Protein AF-A0A8S3JBK5-F1 (afdb_monomer_lite)

Radius of gyration: 20.29 Å; chains: 1; bounding box: 44×77×45 Å

pLDDT: mean 79.28, std 16.09, range [34.5, 95.94]

Sequence (223 aa):
MLANQLEMNTNSDAPSLLIAAHCLTIRRKTERIGIQELSSMLDDLFRELYFKPSNSTAYLNSLNQIVHAFNSNSIPTLVSLPSHYFFLLVRNAVQSLLQKSCSASQLNSEETSVLRNCIILLENLVKNTNDLSVILPWITDETFVKIIAQSLYHINKIPAVNNNKRLIKPITRLLNMFTGIQERLPWNSHRDLFVPLLQPIINCLTSSTYVQLFQDLKPNSTS

Secondary structure (DSSP, 8-state):
---------S-TTSPPHHHHHHHHHHHHHTTT--HHHHHHHHHHHHHHHHTS-TTSHHHHHHHHHHHHHHHHS--GGGGG-TT-HHHHHHHHHHHHHHHHHHTTPPP-HHHHHHHHHHHHHHHHHHHH-S-GGGTHHHH--HHHHHHHHHHHHHHHHS-SSSSSHHHHHHHHHHHHHHHHHHHHS-GGGTHHHHHHHHHHHHHHHTSHHHHHHHHHTS-----

Structure (mmCIF, N/CA/C/O backbone):
data_AF-A0A8S3JBK5-F1
#
_entry.id   AF-A0A8S3JBK5-F1
#
loop_
_atom_site.group_PDB
_atom_site.id
_atom_site.type_symbol
_atom_site.label_atom_id
_atom_site.label_alt_id
_atom_site.label_comp_id
_atom_site.label_asym_id
_atom_site.label_entity_id
_atom_site.label_seq_id
_atom_site.pdbx_PDB_ins_code
_atom_site.Cartn_x
_atom_site.Cartn_y
_atom_site.Cartn_z
_atom_site.occupancy
_atom_site.B_iso_or_equiv
_atom_site.auth_seq_id
_atom_site.auth_comp_id
_atom_site.auth_asym_id
_atom_site.auth_atom_id
_atom_site.pdbx_PDB_model_num
ATOM 1 N N . MET A 1 1 ? 15.182 -39.402 28.168 1.00 36.84 1 MET A N 1
ATOM 2 C CA . MET A 1 1 ? 16.397 -38.626 28.478 1.00 36.84 1 MET A CA 1
ATOM 3 C C . MET A 1 1 ? 17.073 -38.278 27.167 1.00 36.84 1 MET A C 1
ATOM 5 O O . MET A 1 1 ? 17.336 -39.190 26.403 1.00 36.84 1 MET A O 1
ATOM 9 N N . LEU A 1 2 ? 17.248 -36.972 26.941 1.00 38.97 2 LEU A N 1
ATOM 10 C CA . LEU A 1 2 ? 18.307 -36.320 26.159 1.00 38.97 2 LEU A CA 1
ATOM 11 C C . LEU A 1 2 ? 18.694 -36.914 24.797 1.00 38.97 2 LEU A C 1
ATOM 13 O O . LEU A 1 2 ? 19.413 -37.900 24.732 1.00 38.97 2 LEU A O 1
ATOM 17 N N . ALA A 1 3 ? 18.304 -36.197 23.741 1.00 34.78 3 ALA A N 1
ATOM 18 C CA . ALA A 1 3 ? 19.188 -35.665 22.694 1.00 34.78 3 ALA A CA 1
ATOM 19 C C . ALA A 1 3 ? 18.409 -35.580 21.379 1.00 34.78 3 ALA A C 1
ATOM 21 O O . ALA A 1 3 ? 18.292 -36.555 20.649 1.00 34.78 3 ALA A O 1
ATOM 22 N N . ASN A 1 4 ? 17.796 -34.422 21.147 1.00 35.75 4 ASN A N 1
ATOM 23 C CA . ASN A 1 4 ? 17.707 -33.747 19.847 1.00 35.75 4 ASN A CA 1
ATOM 24 C C . ASN A 1 4 ? 17.005 -32.402 20.076 1.00 35.75 4 ASN A C 1
ATOM 26 O O . ASN A 1 4 ? 16.019 -32.048 19.436 1.00 35.75 4 ASN A O 1
ATOM 30 N N . GLN A 1 5 ? 17.535 -31.645 21.042 1.00 35.78 5 GLN A N 1
ATOM 31 C CA . GLN A 1 5 ? 17.527 -30.195 20.934 1.00 35.78 5 GLN A CA 1
ATOM 32 C C . GLN A 1 5 ? 18.524 -29.878 19.822 1.00 35.78 5 GLN A C 1
ATOM 34 O O . GLN A 1 5 ? 19.720 -29.748 20.057 1.00 35.78 5 GLN A O 1
ATOM 39 N N . LEU A 1 6 ? 18.027 -29.858 18.586 1.00 38.03 6 LEU A N 1
ATOM 40 C CA . LEU A 1 6 ? 18.692 -29.135 17.517 1.00 38.03 6 LEU A CA 1
ATOM 41 C C . LEU A 1 6 ? 18.598 -27.663 17.903 1.00 38.03 6 LEU A C 1
ATOM 43 O O . LEU A 1 6 ? 17.577 -27.004 17.710 1.00 38.03 6 LEU A O 1
ATOM 47 N N . GLU A 1 7 ? 19.667 -27.197 18.534 1.00 36.50 7 GLU A N 1
ATOM 48 C CA . GLU A 1 7 ? 20.013 -25.796 18.669 1.00 36.50 7 GLU A CA 1
ATOM 49 C C . GLU A 1 7 ? 20.014 -25.152 17.272 1.00 36.50 7 GLU A C 1
ATOM 51 O O . GLU A 1 7 ? 21.030 -25.100 16.585 1.00 36.50 7 GLU A O 1
ATOM 56 N N . MET A 1 8 ? 18.869 -24.625 16.836 1.00 36.44 8 MET A N 1
ATOM 57 C CA . MET A 1 8 ? 18.849 -23.517 15.882 1.00 36.44 8 MET A CA 1
ATOM 58 C C . MET A 1 8 ? 19.101 -22.234 16.670 1.00 36.44 8 MET A C 1
ATOM 60 O O . MET A 1 8 ? 18.205 -21.430 16.918 1.00 36.44 8 MET A O 1
ATOM 64 N N . ASN A 1 9 ? 20.341 -22.090 17.133 1.00 34.50 9 ASN A N 1
ATOM 65 C CA . ASN A 1 9 ? 20.799 -20.901 17.826 1.00 34.50 9 ASN A CA 1
ATOM 66 C C . ASN A 1 9 ? 21.020 -19.764 16.809 1.00 34.50 9 ASN A C 1
ATOM 68 O O . ASN A 1 9 ? 21.864 -19.840 15.918 1.00 34.50 9 ASN A O 1
ATOM 72 N N . THR A 1 10 ? 20.238 -18.698 16.998 1.00 37.66 10 THR A N 1
ATOM 73 C CA . THR A 1 10 ? 20.703 -17.298 17.027 1.00 37.66 10 THR A CA 1
ATOM 74 C C . THR A 1 10 ? 21.269 -16.685 15.746 1.00 37.66 10 THR A C 1
ATOM 76 O O . THR A 1 10 ? 22.404 -16.223 15.727 1.00 37.66 10 THR A O 1
ATOM 79 N N . ASN A 1 11 ? 20.441 -16.586 14.703 1.00 45.88 11 ASN A N 1
ATOM 80 C CA . ASN A 1 11 ? 20.552 -15.508 13.703 1.00 45.88 11 ASN A CA 1
ATOM 81 C C . ASN A 1 11 ? 19.222 -15.194 12.983 1.00 45.88 11 ASN A C 1
ATOM 83 O O . ASN A 1 11 ? 19.222 -14.536 11.945 1.00 45.88 11 ASN A O 1
ATOM 87 N N . SER A 1 12 ? 18.077 -15.650 13.512 1.00 54.44 12 SER A N 1
ATOM 88 C CA . SER A 1 12 ? 16.784 -15.584 12.808 1.00 54.44 12 SER A CA 1
ATOM 89 C C . SER A 1 12 ? 16.284 -14.169 12.531 1.00 54.44 12 SER A C 1
ATOM 91 O O . SER A 1 12 ? 15.431 -14.005 11.668 1.00 54.44 12 SER A O 1
ATOM 93 N N . ASP A 1 13 ? 16.805 -13.166 13.238 1.00 56.66 13 ASP A N 1
ATOM 94 C CA . ASP A 1 13 ? 16.340 -11.779 13.142 1.00 56.66 13 ASP A CA 1
ATOM 95 C C . ASP A 1 13 ? 17.143 -10.937 12.138 1.00 56.66 13 ASP A C 1
ATOM 97 O O . ASP A 1 13 ? 16.738 -9.820 11.806 1.00 56.66 13 ASP A O 1
ATOM 101 N N . ALA A 1 14 ? 18.270 -11.456 11.634 1.00 61.03 14 ALA A N 1
ATOM 102 C CA . ALA A 1 14 ? 19.097 -10.755 10.661 1.00 61.03 14 ALA A CA 1
ATOM 103 C C . ALA A 1 14 ? 18.462 -10.806 9.255 1.00 61.03 14 ALA A C 1
ATOM 105 O O . ALA A 1 14 ? 18.001 -11.867 8.820 1.00 61.03 14 ALA A O 1
ATOM 106 N N . PRO A 1 15 ? 18.455 -9.689 8.499 1.00 64.44 15 PRO A N 1
ATOM 107 C CA . PRO A 1 15 ? 18.040 -9.707 7.103 1.00 64.44 15 PRO A CA 1
ATOM 108 C C . PRO A 1 15 ? 18.898 -10.675 6.285 1.00 64.44 15 PRO A C 1
ATOM 110 O O . PRO A 1 15 ? 20.106 -10.787 6.496 1.00 64.44 15 PRO A O 1
ATOM 113 N N . SER A 1 16 ? 18.278 -11.345 5.312 1.00 82.12 16 SER A N 1
ATOM 114 C CA . SER A 1 16 ? 18.986 -12.255 4.406 1.00 82.12 16 SER A CA 1
ATOM 115 C C . SER A 1 16 ? 20.140 -11.544 3.695 1.00 82.12 16 SER A C 1
ATOM 117 O O . SER A 1 16 ? 20.000 -10.395 3.265 1.00 82.12 16 SER A O 1
ATOM 119 N N . LEU A 1 17 ? 21.267 -12.239 3.514 1.00 86.44 17 LEU A N 1
ATOM 120 C CA . LEU A 1 17 ? 22.416 -11.728 2.756 1.00 86.44 17 LEU A CA 1
ATOM 121 C C . LEU A 1 17 ? 22.011 -11.291 1.341 1.00 86.44 17 LEU A C 1
ATOM 123 O O . LEU A 1 17 ? 22.519 -10.290 0.839 1.00 86.44 17 LEU A O 1
ATOM 127 N N . LEU A 1 18 ? 21.048 -11.993 0.735 1.00 90.94 18 LEU A N 1
ATOM 128 C CA . LEU A 1 18 ? 20.482 -11.644 -0.565 1.00 90.94 18 LEU A CA 1
ATOM 129 C C . LEU A 1 18 ? 19.741 -10.299 -0.520 1.00 90.94 18 LEU A C 1
ATOM 131 O O . LEU A 1 18 ? 19.965 -9.442 -1.374 1.00 90.94 18 LEU A O 1
ATOM 135 N N . ILE A 1 19 ? 18.928 -10.064 0.515 1.00 92.88 19 ILE A N 1
ATOM 136 C CA . ILE A 1 19 ? 18.242 -8.778 0.717 1.00 92.88 19 ILE A CA 1
ATOM 137 C C . ILE A 1 19 ? 19.261 -7.655 0.895 1.00 92.88 19 ILE A C 1
ATOM 139 O O . ILE A 1 19 ? 19.140 -6.607 0.259 1.00 92.88 19 ILE A O 1
ATOM 143 N N . ALA A 1 20 ? 20.277 -7.871 1.731 1.00 92.25 20 ALA A N 1
ATOM 144 C CA . ALA A 1 20 ? 21.316 -6.880 1.975 1.00 92.25 20 ALA A CA 1
ATOM 145 C C . ALA A 1 20 ? 22.082 -6.529 0.688 1.00 92.25 20 ALA A C 1
ATOM 147 O O . ALA A 1 20 ? 22.296 -5.346 0.410 1.00 92.25 20 ALA A O 1
ATOM 148 N N . ALA A 1 21 ? 22.438 -7.534 -0.120 1.00 94.06 21 ALA A N 1
ATOM 149 C CA . ALA A 1 21 ? 23.112 -7.351 -1.402 1.00 94.06 21 ALA A CA 1
ATOM 150 C C . ALA A 1 21 ? 22.248 -6.561 -2.396 1.00 94.06 21 ALA A C 1
ATOM 152 O O . ALA A 1 21 ? 22.711 -5.563 -2.951 1.00 94.06 21 ALA A O 1
ATOM 153 N N . HIS A 1 22 ? 20.977 -6.935 -2.565 1.00 95.25 22 HIS A N 1
ATOM 154 C CA . HIS A 1 22 ? 20.055 -6.229 -3.458 1.00 95.25 22 HIS A CA 1
ATOM 155 C C . HIS A 1 22 ? 19.800 -4.789 -3.003 1.00 95.25 22 HIS A C 1
ATOM 157 O O . HIS A 1 22 ? 19.873 -3.865 -3.812 1.00 95.25 22 HIS A O 1
ATOM 163 N N . CYS A 1 23 ? 19.604 -4.557 -1.703 1.00 93.88 23 CYS A N 1
ATOM 164 C CA . CYS A 1 23 ? 19.464 -3.207 -1.149 1.00 93.88 23 CYS A CA 1
ATOM 165 C C . CYS A 1 23 ? 20.719 -2.350 -1.374 1.00 93.88 23 CYS A C 1
ATOM 167 O O . CYS A 1 23 ? 20.614 -1.149 -1.630 1.00 93.88 23 CYS A O 1
ATOM 169 N N . LEU A 1 24 ? 21.911 -2.944 -1.274 1.00 93.69 24 LEU A N 1
ATOM 170 C CA . LEU A 1 24 ? 23.171 -2.256 -1.550 1.00 93.69 24 LEU A CA 1
ATOM 171 C C . LEU A 1 24 ? 23.298 -1.898 -3.035 1.00 93.69 24 LEU A C 1
ATOM 173 O O . LEU A 1 24 ? 23.700 -0.780 -3.357 1.00 93.69 24 LEU A O 1
ATOM 177 N N . THR A 1 25 ? 22.929 -2.816 -3.928 1.00 92.88 25 THR A N 1
ATOM 178 C CA . THR A 1 25 ? 22.905 -2.573 -5.376 1.00 92.88 25 THR A CA 1
ATOM 179 C C . THR A 1 25 ? 21.931 -1.456 -5.729 1.00 92.88 25 THR A C 1
ATOM 181 O O . THR A 1 25 ? 22.334 -0.523 -6.421 1.00 92.88 25 THR A O 1
ATOM 184 N N . ILE A 1 26 ? 20.710 -1.488 -5.175 1.00 92.25 26 ILE A N 1
ATOM 185 C CA . ILE A 1 26 ? 19.714 -0.415 -5.308 1.00 92.25 26 ILE A CA 1
ATOM 186 C C . ILE A 1 26 ? 20.337 0.936 -4.957 1.00 92.25 26 ILE A C 1
ATOM 188 O O . ILE A 1 26 ? 20.313 1.844 -5.776 1.00 92.25 26 ILE A O 1
ATOM 192 N N . ARG A 1 27 ? 20.975 1.043 -3.785 1.00 90.88 27 ARG A N 1
ATOM 193 C CA . ARG A 1 27 ? 21.602 2.291 -3.316 1.00 90.88 27 ARG A CA 1
ATOM 194 C C . ARG A 1 27 ? 22.748 2.774 -4.204 1.00 90.88 27 ARG A C 1
ATOM 196 O O . ARG A 1 27 ? 22.948 3.973 -4.348 1.00 90.88 27 ARG A O 1
ATOM 203 N N . ARG A 1 28 ? 23.549 1.856 -4.751 1.00 89.94 28 ARG A N 1
ATOM 204 C CA . ARG A 1 28 ? 24.747 2.198 -5.538 1.00 89.94 28 ARG A CA 1
ATOM 205 C C . ARG A 1 28 ? 24.437 2.534 -6.989 1.00 89.94 28 ARG A C 1
ATOM 207 O O . ARG A 1 28 ? 25.184 3.292 -7.602 1.00 89.94 28 ARG A O 1
ATOM 214 N N . LYS A 1 29 ? 23.394 1.927 -7.552 1.00 88.94 29 LYS A N 1
ATOM 215 C CA . LYS A 1 29 ? 23.098 2.002 -8.983 1.00 88.94 29 LYS A CA 1
ATOM 216 C C . LYS A 1 29 ? 21.812 2.752 -9.317 1.00 88.94 29 LYS A C 1
ATOM 218 O O . LYS A 1 29 ? 21.503 2.800 -10.493 1.00 88.94 29 LYS A O 1
ATOM 223 N N . THR A 1 30 ? 21.102 3.341 -8.356 1.00 82.62 30 THR A N 1
ATOM 224 C CA . THR A 1 30 ? 19.814 4.062 -8.472 1.00 82.62 30 THR A CA 1
ATOM 225 C C . THR A 1 30 ? 19.409 4.567 -9.872 1.00 82.62 30 THR A C 1
ATOM 227 O O . THR A 1 30 ? 18.346 4.202 -10.360 1.00 82.62 30 THR A O 1
ATOM 230 N N . GLU A 1 31 ? 20.243 5.371 -10.541 1.00 83.06 31 GLU A N 1
ATOM 231 C CA . GLU A 1 31 ? 19.936 5.993 -11.848 1.00 83.06 31 GLU A CA 1
ATOM 232 C C . GLU A 1 31 ? 20.295 5.132 -13.074 1.00 83.06 31 GLU A C 1
ATOM 234 O O . GLU A 1 31 ? 19.930 5.452 -14.202 1.00 83.06 31 GLU A O 1
ATOM 239 N N . ARG A 1 32 ? 21.051 4.054 -12.868 1.00 88.38 32 ARG A N 1
ATOM 240 C CA . ARG A 1 32 ? 21.634 3.190 -13.905 1.00 88.38 32 ARG A CA 1
ATOM 241 C C . ARG A 1 32 ? 21.031 1.787 -13.933 1.00 88.38 32 ARG A C 1
ATOM 243 O O . ARG A 1 32 ? 21.392 1.011 -14.813 1.00 88.38 32 ARG A O 1
ATOM 250 N N . ILE A 1 33 ? 20.165 1.438 -12.977 1.00 89.81 33 ILE A N 1
ATOM 251 C CA . ILE A 1 33 ? 19.519 0.118 -12.949 1.00 89.81 33 ILE A CA 1
ATOM 252 C C . ILE A 1 33 ? 18.544 0.028 -14.120 1.00 89.81 33 ILE A C 1
ATOM 254 O O . ILE A 1 33 ? 17.562 0.772 -14.185 1.00 89.81 33 ILE A O 1
ATOM 258 N N . GLY A 1 34 ? 18.814 -0.901 -15.035 1.00 91.00 34 GLY A N 1
ATOM 259 C CA . GLY A 1 34 ? 17.913 -1.203 -16.141 1.00 91.00 34 GLY A CA 1
ATOM 260 C C . GLY A 1 34 ? 16.617 -1.858 -15.656 1.00 91.00 34 GLY A C 1
ATOM 261 O O . GLY A 1 34 ? 16.585 -2.501 -14.611 1.00 91.00 34 GLY A O 1
ATOM 262 N N . ILE A 1 35 ? 15.545 -1.743 -16.443 1.00 92.44 35 ILE A N 1
ATOM 263 C CA . ILE A 1 35 ? 14.218 -2.284 -16.093 1.00 92.44 35 ILE A CA 1
ATOM 264 C C . ILE A 1 35 ? 14.276 -3.799 -15.828 1.00 92.44 35 ILE A C 1
ATOM 266 O O . ILE A 1 35 ? 13.706 -4.271 -14.849 1.00 92.44 35 ILE A O 1
ATOM 270 N N . GLN A 1 36 ? 14.995 -4.558 -16.662 1.00 93.62 36 GLN A N 1
ATOM 271 C CA . GLN A 1 36 ? 15.134 -6.012 -16.499 1.00 93.62 36 GLN A CA 1
ATOM 272 C C . GLN A 1 36 ? 15.915 -6.390 -15.232 1.00 93.62 36 GLN A C 1
ATOM 274 O O . GLN A 1 36 ? 15.493 -7.286 -14.508 1.00 93.62 36 GLN A O 1
ATOM 279 N N . GLU A 1 37 ? 17.017 -5.684 -14.940 1.00 94.12 37 GLU A N 1
ATOM 280 C CA . GLU A 1 37 ? 17.801 -5.884 -13.709 1.00 94.12 37 GLU A CA 1
ATOM 281 C C . GLU A 1 37 ? 16.919 -5.606 -12.486 1.00 94.12 37 GLU A C 1
ATOM 283 O O . GLU A 1 37 ? 16.818 -6.446 -11.597 1.00 94.12 37 GLU A O 1
ATOM 288 N N . LEU A 1 38 ? 16.194 -4.482 -12.485 1.00 94.19 38 LEU A N 1
ATOM 289 C CA . LEU A 1 38 ? 15.299 -4.119 -11.390 1.00 94.19 38 LEU A CA 1
ATOM 290 C C . LEU A 1 38 ? 14.157 -5.129 -11.206 1.00 94.19 38 LEU A C 1
ATOM 292 O O . LEU A 1 38 ? 13.867 -5.508 -10.075 1.00 94.19 38 LEU A O 1
ATOM 296 N N . SER A 1 39 ? 13.533 -5.591 -12.294 1.00 95.25 39 SER A N 1
ATOM 297 C CA . SER A 1 39 ? 12.471 -6.602 -12.230 1.00 95.25 39 SER A CA 1
ATOM 298 C C . SER A 1 39 ? 12.986 -7.914 -11.640 1.00 95.25 39 SER A C 1
ATOM 300 O O . SER A 1 39 ? 12.373 -8.450 -10.726 1.00 95.25 39 SER A O 1
ATOM 302 N N . SER A 1 40 ? 14.153 -8.390 -12.087 1.00 95.50 40 SER A N 1
ATOM 303 C CA . SER A 1 40 ? 14.764 -9.606 -11.537 1.00 95.50 40 SER A CA 1
ATOM 304 C C . SER A 1 40 ? 15.080 -9.463 -10.046 1.00 95.50 40 SER A C 1
ATOM 306 O O . SER A 1 40 ? 14.856 -10.394 -9.276 1.00 95.50 40 SER A O 1
ATOM 308 N N . MET A 1 41 ? 15.572 -8.297 -9.614 1.00 95.44 41 MET A N 1
ATOM 309 C CA . MET A 1 41 ? 15.812 -8.032 -8.193 1.00 95.44 41 MET A CA 1
ATOM 310 C C . MET A 1 41 ? 14.508 -8.056 -7.389 1.00 95.44 41 MET A C 1
ATOM 312 O O . MET A 1 41 ? 14.476 -8.596 -6.285 1.00 95.44 41 MET A O 1
ATOM 316 N N . LEU A 1 42 ? 13.425 -7.483 -7.920 1.00 95.50 42 LEU A N 1
ATOM 317 C CA . LEU A 1 42 ? 12.120 -7.502 -7.261 1.00 95.50 42 LEU A CA 1
ATOM 318 C C . LEU A 1 42 ? 11.550 -8.923 -7.148 1.00 95.50 42 LEU A C 1
ATOM 320 O O . LEU A 1 42 ? 10.934 -9.229 -6.127 1.00 95.50 42 LEU A O 1
ATOM 324 N N . ASP A 1 43 ? 11.765 -9.788 -8.143 1.00 95.94 43 ASP A N 1
ATOM 325 C CA . ASP A 1 43 ? 11.381 -11.205 -8.090 1.00 95.94 43 ASP A CA 1
ATOM 326 C C . ASP A 1 43 ? 12.117 -11.954 -6.974 1.00 95.94 43 ASP A C 1
ATOM 328 O O . ASP A 1 43 ? 11.490 -12.661 -6.180 1.00 95.94 43 ASP A O 1
ATOM 332 N N . ASP A 1 44 ? 13.433 -11.765 -6.868 1.00 94.81 44 ASP A N 1
ATOM 333 C CA . ASP A 1 44 ? 14.242 -12.373 -5.810 1.00 94.81 44 ASP A CA 1
ATOM 334 C C . ASP A 1 44 ? 13.796 -11.902 -4.418 1.00 94.81 44 ASP A C 1
ATOM 336 O O . ASP A 1 44 ? 13.582 -12.710 -3.512 1.00 94.81 44 ASP A O 1
ATOM 340 N N . LEU A 1 45 ? 13.606 -10.587 -4.253 1.00 95.12 45 LEU A N 1
ATOM 341 C CA . LEU A 1 45 ? 13.145 -9.985 -3.000 1.00 95.12 45 LEU A CA 1
ATOM 342 C C . LEU A 1 45 ? 11.737 -10.456 -2.622 1.00 95.12 45 LEU A C 1
ATOM 344 O O . LEU A 1 45 ? 11.465 -10.708 -1.447 1.00 95.12 45 LEU A O 1
ATOM 348 N N . PHE A 1 46 ? 10.842 -10.591 -3.604 1.00 94.81 46 PHE A N 1
ATOM 349 C CA . PHE A 1 46 ? 9.506 -11.134 -3.391 1.00 94.81 46 PHE A CA 1
ATOM 350 C C . PHE A 1 46 ? 9.576 -12.577 -2.892 1.00 94.81 46 PHE A C 1
ATOM 352 O O . PHE A 1 46 ? 8.987 -12.876 -1.856 1.00 94.81 46 PHE A O 1
ATOM 359 N N . ARG A 1 47 ? 10.318 -13.456 -3.579 1.00 92.88 47 ARG A N 1
ATOM 360 C CA . ARG A 1 47 ? 10.454 -14.871 -3.192 1.00 92.88 47 ARG A CA 1
ATOM 361 C C . ARG A 1 47 ? 10.996 -15.007 -1.776 1.00 92.88 47 ARG A C 1
ATOM 363 O O . ARG A 1 47 ? 10.444 -15.759 -0.982 1.00 92.88 47 ARG A O 1
ATOM 370 N N . GLU A 1 48 ? 12.021 -14.235 -1.442 1.00 90.50 48 GLU A N 1
ATOM 371 C CA . GLU A 1 48 ? 12.647 -14.256 -0.120 1.00 90.50 48 GLU A CA 1
ATOM 372 C C . GLU A 1 48 ? 11.684 -13.843 1.008 1.00 90.50 48 GLU A C 1
ATOM 374 O O . GLU A 1 48 ? 11.747 -14.382 2.114 1.00 90.50 48 GLU A O 1
ATOM 379 N N . LEU A 1 49 ? 10.788 -12.886 0.753 1.00 91.62 49 LEU A N 1
ATOM 380 C CA . LEU A 1 49 ? 9.803 -12.436 1.739 1.00 91.62 49 LEU A CA 1
ATOM 381 C C . LEU A 1 49 ? 8.563 -13.330 1.795 1.00 91.62 49 LEU A C 1
ATOM 383 O O . LEU A 1 49 ? 8.015 -13.527 2.876 1.00 91.62 49 LEU A O 1
ATOM 387 N N . TYR A 1 50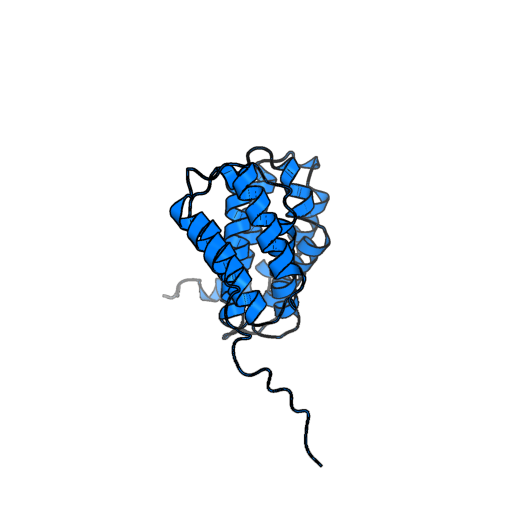 ? 8.117 -13.857 0.655 1.00 87.12 50 TYR A N 1
ATOM 388 C CA . TYR A 1 50 ? 6.845 -14.570 0.518 1.00 87.12 50 TYR A CA 1
ATOM 389 C C . TYR A 1 50 ? 6.753 -15.813 1.412 1.00 87.12 50 TYR A C 1
ATOM 391 O O . TYR A 1 50 ? 5.686 -16.123 1.934 1.00 87.12 50 TYR A O 1
ATOM 399 N N . PHE A 1 51 ? 7.873 -16.505 1.633 1.00 82.56 51 PHE A N 1
ATOM 400 C CA . PHE A 1 51 ? 7.914 -17.706 2.473 1.00 82.56 51 PHE A CA 1
ATOM 401 C C . PHE A 1 51 ? 8.051 -17.416 3.973 1.00 82.56 51 PHE A C 1
ATOM 403 O O . PHE A 1 51 ? 7.994 -18.342 4.783 1.00 82.56 51 PHE A O 1
ATOM 410 N N . LYS A 1 52 ? 8.242 -16.152 4.372 1.00 84.94 52 LYS A N 1
ATOM 411 C CA . LYS A 1 52 ? 8.417 -15.781 5.781 1.00 84.94 52 LYS A CA 1
ATOM 412 C C . LYS A 1 52 ? 7.065 -15.450 6.420 1.00 84.94 52 LYS A C 1
ATOM 414 O O . LYS A 1 52 ? 6.229 -14.809 5.784 1.00 84.94 52 LYS A O 1
ATOM 419 N N . PRO A 1 53 ? 6.844 -15.805 7.699 1.00 82.81 53 PRO A N 1
ATOM 420 C CA . PRO A 1 53 ? 5.651 -15.371 8.415 1.00 82.81 53 PRO A CA 1
ATOM 421 C C . PRO A 1 53 ? 5.571 -13.839 8.439 1.00 82.81 53 PRO A C 1
ATOM 423 O O . PRO A 1 53 ? 6.480 -13.181 8.951 1.00 82.81 53 PRO A O 1
ATOM 426 N N . SER A 1 54 ? 4.471 -13.277 7.930 1.00 76.44 54 SER A N 1
ATOM 427 C CA . SER A 1 54 ? 4.283 -11.833 7.690 1.00 76.44 54 SER A CA 1
ATOM 428 C C . SER A 1 54 ? 4.333 -10.949 8.943 1.00 76.44 54 SER A C 1
ATOM 430 O O . SER A 1 54 ? 4.411 -9.729 8.839 1.00 76.44 54 SER A O 1
ATOM 432 N N . ASN A 1 55 ? 4.284 -11.559 10.128 1.00 73.31 55 ASN A N 1
ATOM 433 C CA . ASN A 1 55 ? 4.338 -10.880 11.424 1.00 73.31 55 ASN A CA 1
ATOM 434 C C . ASN A 1 55 ? 5.623 -11.196 12.206 1.00 73.31 55 ASN A C 1
ATOM 436 O O . ASN A 1 55 ? 5.738 -10.817 13.368 1.00 73.31 55 ASN A O 1
ATOM 440 N N . SER A 1 56 ? 6.569 -11.925 11.607 1.00 85.88 56 SER A N 1
ATOM 441 C CA . SER A 1 56 ? 7.867 -12.169 12.235 1.00 85.88 56 SER A CA 1
ATOM 442 C C . SER A 1 56 ? 8.737 -10.913 12.181 1.00 85.88 56 SER A C 1
ATOM 444 O O . SER A 1 56 ? 8.740 -10.193 11.181 1.00 85.88 56 SER A O 1
ATOM 446 N N . THR A 1 57 ? 9.527 -10.686 13.229 1.00 85.44 57 THR A N 1
ATOM 447 C CA . THR A 1 57 ? 10.544 -9.622 13.290 1.00 85.44 57 THR A CA 1
ATOM 448 C C . THR A 1 57 ? 11.474 -9.672 12.075 1.00 85.44 57 THR A C 1
ATOM 450 O O . THR A 1 57 ? 11.742 -8.664 11.431 1.00 85.44 57 THR A O 1
ATOM 453 N N . ALA A 1 58 ? 11.898 -10.872 11.674 1.00 86.06 58 ALA A N 1
ATOM 454 C CA . ALA A 1 58 ? 12.737 -11.081 10.497 1.00 86.06 58 ALA A CA 1
ATOM 455 C C . ALA A 1 58 ? 12.097 -10.569 9.195 1.00 86.06 58 ALA A C 1
ATOM 457 O O . ALA A 1 58 ? 12.762 -9.919 8.382 1.00 86.06 58 ALA A O 1
ATOM 458 N N . TYR A 1 59 ? 10.806 -10.857 8.987 1.00 91.00 59 TYR A N 1
ATOM 459 C CA . TYR A 1 59 ? 10.047 -10.368 7.835 1.00 91.00 59 TYR A CA 1
ATOM 460 C C . TYR A 1 59 ? 9.918 -8.843 7.867 1.00 91.00 59 TYR A C 1
ATOM 462 O O . TYR A 1 59 ? 10.207 -8.190 6.864 1.00 91.00 59 TYR A O 1
ATOM 470 N N . LEU A 1 60 ? 9.529 -8.276 9.013 1.00 91.19 60 LEU A N 1
ATOM 471 C CA . LEU A 1 60 ? 9.319 -6.838 9.173 1.00 91.19 60 LEU A CA 1
ATOM 472 C C . LEU A 1 60 ? 10.618 -6.053 8.956 1.00 91.19 60 LEU A C 1
ATOM 474 O O . LEU A 1 60 ? 10.630 -5.135 8.136 1.00 91.19 60 LEU A O 1
ATOM 478 N N . ASN A 1 61 ? 11.726 -6.466 9.574 1.00 90.31 61 ASN A N 1
ATOM 479 C CA . ASN A 1 61 ? 13.048 -5.875 9.353 1.00 90.31 61 ASN A CA 1
ATOM 480 C C . ASN A 1 61 ? 13.494 -5.962 7.889 1.00 90.31 61 ASN A C 1
ATOM 482 O O . ASN A 1 61 ? 13.949 -4.967 7.318 1.00 90.31 61 ASN A O 1
ATOM 486 N N . SER A 1 62 ? 13.325 -7.131 7.263 1.00 92.62 62 SER A N 1
ATOM 487 C CA . SER A 1 62 ? 13.672 -7.352 5.854 1.00 92.62 62 SER A CA 1
ATOM 488 C C . SER A 1 62 ? 12.878 -6.431 4.927 1.00 92.62 62 SER A C 1
ATOM 490 O O . SER A 1 62 ? 13.456 -5.706 4.116 1.00 92.62 62 SER A O 1
ATOM 492 N N . LEU A 1 63 ? 11.551 -6.412 5.078 1.00 94.81 63 LEU A N 1
ATOM 493 C CA . LEU A 1 63 ? 10.668 -5.554 4.295 1.00 94.81 63 LEU A CA 1
ATOM 494 C C . LEU A 1 63 ? 11.015 -4.079 4.511 1.00 94.81 63 LEU A C 1
ATOM 496 O O . LEU A 1 63 ? 11.107 -3.320 3.547 1.00 94.81 63 LEU A O 1
ATOM 500 N N . ASN A 1 64 ? 11.271 -3.674 5.757 1.00 93.62 64 ASN A N 1
ATOM 501 C CA . ASN A 1 64 ? 11.629 -2.298 6.070 1.00 93.62 64 ASN A CA 1
ATOM 502 C C . ASN A 1 64 ? 12.928 -1.874 5.380 1.00 93.62 64 ASN A C 1
ATOM 504 O O . ASN A 1 64 ? 13.002 -0.778 4.829 1.00 93.62 64 ASN A O 1
ATOM 508 N N . GLN A 1 65 ? 13.945 -2.741 5.377 1.00 92.94 65 GLN A N 1
ATOM 509 C CA . GLN A 1 65 ? 15.225 -2.468 4.728 1.00 92.94 65 GLN A CA 1
ATOM 510 C C . GLN A 1 65 ? 15.061 -2.264 3.219 1.00 92.94 65 GLN A C 1
ATOM 512 O O . GLN A 1 65 ? 15.619 -1.311 2.666 1.00 92.94 65 GLN A O 1
ATOM 517 N N . ILE A 1 66 ? 14.274 -3.128 2.575 1.00 95.00 66 ILE A N 1
ATOM 518 C CA . ILE A 1 66 ? 13.992 -3.071 1.137 1.00 95.00 66 ILE A CA 1
ATOM 519 C C . ILE A 1 66 ? 13.240 -1.788 0.795 1.00 95.00 66 ILE A C 1
ATOM 521 O O . ILE A 1 66 ? 13.673 -1.005 -0.049 1.00 95.00 66 ILE A O 1
ATOM 525 N N . VAL A 1 67 ? 12.133 -1.531 1.490 1.00 95.00 67 VAL A N 1
ATOM 526 C CA . VAL A 1 67 ? 11.287 -0.361 1.244 1.00 95.00 67 VAL A CA 1
ATOM 527 C C . VAL A 1 67 ? 12.041 0.936 1.540 1.00 95.00 67 VAL A C 1
ATOM 529 O O . VAL A 1 67 ? 11.919 1.907 0.797 1.00 95.00 67 VAL A O 1
ATOM 532 N N . HIS A 1 68 ? 12.879 0.963 2.577 1.00 92.88 68 HIS A N 1
ATOM 533 C CA . HIS A 1 68 ? 13.757 2.098 2.844 1.00 92.88 68 HIS A CA 1
ATOM 534 C C . HIS A 1 68 ? 14.793 2.289 1.729 1.00 92.88 68 HIS A C 1
ATOM 536 O O . HIS A 1 68 ? 15.086 3.425 1.363 1.00 92.88 68 HIS A O 1
ATOM 542 N N . ALA A 1 69 ? 15.356 1.213 1.169 1.00 92.94 69 ALA A N 1
ATOM 543 C CA . ALA A 1 69 ? 16.249 1.327 0.020 1.00 92.94 69 ALA A CA 1
ATOM 544 C C . ALA A 1 69 ? 15.521 1.947 -1.182 1.00 92.94 69 ALA A C 1
ATOM 546 O O . ALA A 1 69 ? 16.072 2.850 -1.799 1.00 92.94 69 ALA A O 1
ATOM 547 N N . PHE A 1 70 ? 14.276 1.563 -1.458 1.00 93.06 70 PHE A N 1
ATOM 548 C CA . PHE A 1 70 ? 13.484 2.195 -2.515 1.00 93.06 70 PHE A CA 1
ATOM 549 C C . PHE A 1 70 ? 13.129 3.657 -2.223 1.00 93.06 70 PHE A C 1
ATOM 551 O O . PHE A 1 70 ? 13.255 4.498 -3.099 1.00 93.06 70 PHE A O 1
ATOM 558 N N . ASN A 1 71 ? 12.733 3.994 -0.996 1.00 91.50 71 ASN A N 1
ATOM 559 C CA . ASN A 1 71 ? 12.318 5.359 -0.659 1.00 91.50 71 ASN A CA 1
ATOM 560 C C . ASN A 1 71 ? 13.473 6.362 -0.603 1.00 91.50 71 ASN A C 1
ATOM 562 O O . ASN A 1 71 ? 13.276 7.538 -0.896 1.00 91.50 71 ASN A O 1
ATOM 566 N N . SER A 1 72 ? 14.662 5.932 -0.176 1.00 87.62 72 SER A N 1
ATOM 567 C CA . SER A 1 72 ? 15.829 6.817 -0.060 1.00 87.62 72 SER A CA 1
ATOM 568 C C . SER A 1 72 ? 16.564 7.042 -1.376 1.00 87.62 72 SER A C 1
ATOM 570 O O . SER A 1 72 ? 17.477 7.860 -1.419 1.00 87.62 72 SER A O 1
ATOM 572 N N . ASN A 1 73 ? 16.203 6.311 -2.428 1.00 80.81 73 ASN A N 1
ATOM 573 C CA . ASN A 1 73 ? 16.859 6.376 -3.720 1.00 80.81 73 ASN A CA 1
ATOM 574 C C . ASN A 1 73 ? 15.819 6.762 -4.766 1.00 80.81 73 ASN A C 1
ATOM 576 O O . ASN A 1 73 ? 14.808 6.087 -4.918 1.00 80.81 73 ASN A O 1
ATOM 580 N N . SER A 1 74 ? 16.051 7.852 -5.491 1.00 73.62 74 SER A N 1
ATOM 581 C CA . SER A 1 74 ? 15.177 8.245 -6.596 1.00 73.62 74 SER A CA 1
ATOM 582 C C . SER A 1 74 ? 15.377 7.278 -7.762 1.00 73.62 74 SER A C 1
ATOM 584 O O . SER A 1 74 ? 16.200 7.557 -8.622 1.00 73.62 74 SER A O 1
ATOM 586 N N . ILE A 1 75 ? 14.692 6.127 -7.765 1.00 80.88 75 ILE A N 1
ATOM 587 C CA . ILE A 1 75 ? 14.768 5.113 -8.830 1.00 80.88 75 ILE A CA 1
ATOM 588 C C . ILE A 1 75 ? 13.656 5.392 -9.847 1.00 80.88 75 ILE A C 1
ATOM 590 O O . ILE A 1 75 ? 12.520 4.955 -9.637 1.00 80.88 75 ILE A O 1
ATOM 594 N N . PRO A 1 76 ? 13.929 6.087 -10.965 1.00 79.12 76 PRO A N 1
ATOM 595 C CA . PRO A 1 76 ? 12.875 6.479 -11.893 1.00 79.12 76 PRO A CA 1
ATOM 596 C C . PRO A 1 76 ? 12.316 5.262 -12.634 1.00 79.12 76 PRO A C 1
ATOM 598 O O . PRO A 1 76 ? 11.143 5.223 -12.974 1.00 79.12 76 PRO A O 1
ATOM 601 N N . THR A 1 77 ? 13.128 4.221 -12.835 1.00 85.31 77 THR A N 1
ATOM 602 C CA . THR A 1 77 ? 12.720 2.988 -13.525 1.00 85.31 77 THR A CA 1
ATOM 603 C C . THR A 1 77 ? 11.713 2.151 -12.738 1.00 85.31 77 THR A C 1
ATOM 605 O O . THR A 1 77 ? 11.075 1.275 -13.319 1.00 85.31 77 THR A O 1
ATOM 608 N N . LEU A 1 78 ? 11.509 2.432 -11.446 1.00 86.38 78 LEU A N 1
ATOM 609 C CA . LEU A 1 78 ? 10.558 1.701 -10.612 1.00 86.38 78 LEU A CA 1
ATOM 610 C C . LEU A 1 78 ? 9.110 1.887 -11.089 1.00 86.38 78 LEU A C 1
ATOM 612 O O . LEU A 1 78 ? 8.328 0.939 -11.053 1.00 86.38 78 LEU A O 1
ATOM 616 N N . VAL A 1 79 ? 8.763 3.074 -11.604 1.00 85.69 79 VAL A N 1
ATOM 617 C CA . VAL A 1 79 ? 7.414 3.341 -12.138 1.00 85.69 79 VAL A CA 1
ATOM 618 C C . VAL A 1 79 ? 7.141 2.654 -13.471 1.00 85.69 79 VAL A C 1
ATOM 620 O O . VAL A 1 79 ? 5.989 2.570 -13.884 1.00 85.69 79 VAL A O 1
ATOM 623 N N . SER A 1 80 ? 8.180 2.136 -14.131 1.00 87.56 80 SER A N 1
ATOM 624 C CA . SER A 1 80 ? 8.059 1.336 -15.353 1.00 87.56 80 SER A CA 1
ATOM 625 C C . SER A 1 80 ? 7.735 -0.134 -15.070 1.00 87.56 80 SER A C 1
ATOM 627 O O . SER A 1 80 ? 7.537 -0.900 -16.009 1.00 87.56 80 SER A O 1
ATOM 629 N N . LEU A 1 81 ? 7.669 -0.539 -13.796 1.00 88.25 81 LEU A N 1
ATOM 630 C CA . LEU A 1 81 ? 7.315 -1.896 -13.366 1.00 88.25 81 LEU A CA 1
ATOM 631 C C . LEU A 1 81 ? 6.015 -1.945 -12.543 1.00 88.25 81 LEU A C 1
ATOM 633 O O . LEU A 1 81 ? 5.940 -2.713 -11.587 1.00 88.25 81 LEU A O 1
ATOM 637 N N . PRO A 1 82 ? 4.971 -1.166 -12.877 1.00 75.06 82 PRO A N 1
ATOM 638 C CA . PRO A 1 82 ? 3.849 -0.918 -11.979 1.00 75.06 82 PRO A CA 1
ATOM 639 C C . PRO A 1 82 ? 3.154 -2.196 -11.499 1.00 75.06 82 PRO A C 1
ATOM 641 O O . PRO A 1 82 ? 2.694 -2.240 -10.372 1.00 75.06 82 PRO A O 1
ATOM 644 N N . SER A 1 83 ? 3.099 -3.253 -12.306 1.00 78.50 83 SER A N 1
ATOM 645 C CA . SER A 1 83 ? 2.340 -4.477 -12.008 1.00 78.50 83 SER A CA 1
ATOM 646 C C . SER A 1 83 ? 3.147 -5.575 -11.300 1.00 78.50 83 SER A C 1
ATOM 648 O O . SER A 1 83 ? 2.718 -6.727 -11.268 1.00 78.50 83 SER A O 1
ATOM 650 N N . HIS A 1 84 ? 4.324 -5.261 -10.751 1.00 90.75 84 HIS A N 1
ATOM 651 C CA . HIS A 1 84 ? 5.164 -6.266 -10.100 1.00 90.75 84 HIS A CA 1
ATOM 652 C C . HIS A 1 84 ? 4.530 -6.801 -8.799 1.00 90.75 84 HIS A C 1
ATOM 654 O O . HIS A 1 84 ? 4.139 -6.025 -7.924 1.00 90.75 84 HIS A O 1
ATOM 660 N N . TYR A 1 85 ? 4.510 -8.128 -8.604 1.00 90.06 85 TYR A N 1
ATOM 661 C CA . TYR A 1 85 ? 3.916 -8.790 -7.422 1.00 90.06 85 TYR A CA 1
ATOM 662 C C . TYR A 1 85 ? 4.506 -8.338 -6.079 1.00 90.06 85 TYR A C 1
ATOM 664 O O . TYR A 1 85 ? 3.847 -8.401 -5.041 1.00 90.06 85 TYR A O 1
ATOM 672 N N . PHE A 1 86 ? 5.734 -7.824 -6.094 1.00 93.12 86 PHE A N 1
ATOM 673 C CA . PHE A 1 86 ? 6.351 -7.197 -4.927 1.00 93.12 86 PHE A CA 1
ATOM 674 C C . PHE A 1 86 ? 5.482 -6.064 -4.348 1.00 93.12 86 PHE A C 1
ATOM 676 O O . PHE A 1 86 ? 5.338 -5.956 -3.131 1.00 93.12 86 PHE A O 1
ATOM 683 N N . PHE A 1 87 ? 4.836 -5.252 -5.189 1.00 90.69 87 PHE A N 1
ATOM 684 C CA . PHE A 1 87 ? 3.997 -4.154 -4.708 1.00 90.69 87 PHE A CA 1
ATOM 685 C C . PHE A 1 87 ? 2.695 -4.637 -4.057 1.00 90.69 87 PHE A C 1
ATOM 687 O O . PHE A 1 87 ? 2.222 -4.019 -3.101 1.00 90.69 87 PHE A O 1
ATOM 694 N N . LEU A 1 88 ? 2.169 -5.791 -4.484 1.00 89.06 88 LEU A N 1
ATOM 695 C CA . LEU A 1 88 ? 1.066 -6.465 -3.793 1.00 89.06 88 LEU A CA 1
ATOM 696 C C . LEU A 1 88 ? 1.481 -6.916 -2.388 1.00 89.06 88 LEU A C 1
ATOM 698 O O . LEU A 1 88 ? 0.710 -6.752 -1.444 1.00 89.06 88 LEU A O 1
ATOM 702 N N . LEU A 1 89 ? 2.707 -7.425 -2.224 1.00 91.81 89 LEU A N 1
ATOM 703 C CA . LEU A 1 89 ? 3.256 -7.778 -0.911 1.00 91.81 89 LEU A CA 1
ATOM 704 C C . LEU A 1 89 ? 3.341 -6.543 0.000 1.00 91.81 89 LEU A C 1
ATOM 706 O O . LEU A 1 89 ? 2.890 -6.596 1.146 1.00 91.81 89 LEU A O 1
ATOM 710 N N . VAL A 1 90 ? 3.829 -5.412 -0.521 1.00 93.44 90 VAL A N 1
ATOM 711 C CA . VAL A 1 90 ? 3.883 -4.132 0.211 1.00 93.44 90 VAL A CA 1
ATOM 712 C C . VAL A 1 90 ? 2.484 -3.677 0.639 1.00 93.44 90 VAL A C 1
ATOM 714 O O . VAL A 1 90 ? 2.277 -3.357 1.812 1.00 93.44 90 VAL A O 1
ATOM 717 N N . ARG A 1 91 ? 1.497 -3.688 -0.267 1.00 91.88 91 ARG A N 1
ATOM 718 C CA . ARG A 1 91 ? 0.107 -3.348 0.079 1.00 91.88 91 ARG A CA 1
ATOM 719 C C . ARG A 1 91 ? -0.455 -4.295 1.141 1.00 91.88 91 ARG A C 1
ATOM 721 O O . ARG A 1 91 ? -1.047 -3.832 2.113 1.00 91.88 91 ARG A O 1
ATOM 728 N N . ASN A 1 92 ? -0.255 -5.602 0.996 1.00 91.12 92 ASN A N 1
ATOM 729 C CA . ASN A 1 92 ? -0.760 -6.591 1.951 1.00 91.12 92 ASN A CA 1
ATOM 730 C C . ASN A 1 92 ? -0.147 -6.407 3.348 1.00 91.12 92 ASN A C 1
ATOM 732 O O . ASN A 1 92 ? -0.829 -6.620 4.352 1.00 91.12 92 ASN A O 1
ATOM 736 N N . ALA A 1 93 ? 1.107 -5.952 3.431 1.00 92.94 93 ALA A N 1
ATOM 737 C CA . ALA A 1 93 ? 1.727 -5.581 4.699 1.00 92.94 93 ALA A CA 1
ATOM 738 C C . ALA A 1 93 ? 1.024 -4.372 5.342 1.00 92.94 93 ALA A C 1
ATOM 740 O O . ALA A 1 93 ? 0.687 -4.422 6.525 1.00 92.94 93 ALA A O 1
ATOM 741 N N . VAL A 1 94 ? 0.723 -3.318 4.567 1.00 93.81 94 VAL A N 1
ATOM 742 C CA . VAL A 1 94 ? -0.071 -2.167 5.047 1.00 93.81 94 VAL A CA 1
ATOM 743 C C . VAL A 1 94 ? -1.436 -2.632 5.547 1.00 93.81 94 VAL A C 1
ATOM 745 O O . VAL A 1 94 ? -1.833 -2.289 6.658 1.00 93.81 94 VAL A O 1
ATOM 748 N N . GLN A 1 95 ? -2.128 -3.453 4.757 1.00 92.12 95 GLN A N 1
ATOM 749 C CA . GLN A 1 95 ? -3.430 -4.011 5.102 1.00 92.12 95 GLN A CA 1
ATOM 750 C C . GLN A 1 95 ? -3.392 -4.767 6.439 1.00 92.12 95 GLN A C 1
ATOM 752 O O . GLN A 1 95 ? -4.202 -4.503 7.326 1.00 92.12 95 GLN A O 1
ATOM 757 N N . SER A 1 96 ? -2.420 -5.665 6.601 1.00 91.06 96 SER A N 1
ATOM 758 C CA . SER A 1 96 ? -2.267 -6.501 7.797 1.00 91.06 96 SER A CA 1
ATOM 759 C C . SER A 1 96 ? -1.976 -5.667 9.045 1.00 91.06 96 SER A C 1
ATOM 761 O O . SER A 1 96 ? -2.570 -5.895 10.098 1.00 91.06 96 SER A O 1
ATOM 763 N N . LEU A 1 97 ? -1.104 -4.661 8.929 1.00 91.62 97 LEU A N 1
ATOM 764 C CA . LEU A 1 97 ? -0.754 -3.769 10.037 1.00 91.62 97 LEU A CA 1
ATOM 765 C C . LEU A 1 97 ? -1.927 -2.865 10.442 1.00 91.62 97 LEU A C 1
ATOM 767 O O . LEU A 1 97 ? -2.171 -2.677 11.635 1.00 91.62 97 LEU A O 1
ATOM 771 N N . LEU A 1 98 ? -2.696 -2.352 9.477 1.00 90.44 98 LEU A N 1
ATOM 772 C CA . LEU A 1 98 ? -3.919 -1.598 9.761 1.00 90.44 98 LEU A CA 1
ATOM 773 C C . LEU A 1 98 ? -4.972 -2.480 10.439 1.00 90.44 98 LEU A C 1
ATOM 775 O O . LEU A 1 98 ? -5.542 -2.085 11.456 1.00 90.44 98 LEU A O 1
ATOM 779 N N . GLN A 1 99 ? -5.183 -3.700 9.947 1.00 89.62 99 GLN A N 1
ATOM 780 C CA . GLN A 1 99 ? -6.126 -4.636 10.552 1.00 89.62 99 GLN A CA 1
ATOM 781 C C . GLN A 1 99 ? -5.720 -5.004 11.985 1.00 89.62 99 GLN A C 1
ATOM 783 O O . GLN A 1 99 ? -6.551 -4.928 12.889 1.00 89.62 99 GLN A O 1
ATOM 788 N N . LYS A 1 100 ? -4.432 -5.298 12.215 1.00 87.19 100 LYS A N 1
ATOM 789 C CA . LYS A 1 100 ? -3.870 -5.533 13.553 1.00 87.19 100 LYS A CA 1
ATOM 790 C C . LYS A 1 100 ? -4.123 -4.346 14.484 1.00 87.19 100 LYS A C 1
ATOM 792 O O . LYS A 1 100 ? -4.494 -4.531 15.645 1.00 87.19 100 LYS A O 1
ATOM 797 N N . SER A 1 101 ? -3.961 -3.128 13.971 1.00 83.81 101 SER A N 1
ATOM 798 C CA . SER A 1 101 ? -4.231 -1.927 14.755 1.00 83.81 101 SER A CA 1
ATOM 799 C C . SER A 1 101 ? -5.708 -1.780 15.139 1.00 83.81 101 SER A C 1
ATOM 801 O O . SER A 1 101 ? -5.999 -1.360 16.252 1.00 83.81 101 SER A O 1
ATOM 803 N N . CYS A 1 102 ? -6.642 -2.203 14.277 1.00 80.31 102 CYS A N 1
ATOM 804 C CA . CYS A 1 102 ? -8.084 -2.157 14.547 1.00 80.31 102 CYS A CA 1
ATOM 805 C C . CYS A 1 102 ? -8.539 -3.169 15.611 1.00 80.31 102 CYS A C 1
ATOM 807 O O . CYS A 1 102 ? -9.533 -2.939 16.299 1.00 80.31 102 CYS A O 1
ATOM 809 N N . SER A 1 103 ? -7.826 -4.288 15.762 1.00 77.50 103 SER A N 1
ATOM 810 C CA . SER A 1 103 ? -8.127 -5.356 16.728 1.00 77.50 103 SER A CA 1
ATOM 811 C C . SER A 1 103 ? -7.586 -5.100 18.148 1.00 77.50 103 SER A C 1
ATOM 813 O O . SER A 1 103 ? -7.385 -6.042 18.906 1.00 77.50 103 SER A O 1
ATOM 815 N N . ALA A 1 104 ? -7.372 -3.832 18.523 1.00 62.00 104 ALA A N 1
ATOM 816 C CA . ALA A 1 104 ? -6.963 -3.362 19.856 1.00 62.00 104 ALA A CA 1
ATOM 817 C C . ALA A 1 104 ? -5.509 -3.650 20.292 1.00 62.00 104 ALA A C 1
ATOM 819 O O . ALA A 1 104 ? -5.138 -3.337 21.424 1.00 62.00 104 ALA A O 1
ATOM 820 N N . SER A 1 105 ? -4.649 -4.159 19.404 1.00 65.19 105 SER A N 1
ATOM 821 C CA . SER A 1 105 ? -3.202 -4.189 19.655 1.00 65.19 105 SER A CA 1
ATOM 822 C C . SER A 1 105 ? -2.536 -2.894 19.191 1.00 65.19 105 SER A C 1
ATOM 824 O O . SER A 1 105 ? -2.623 -2.526 18.020 1.00 65.19 105 SER A O 1
ATOM 826 N N . GLN A 1 106 ? -1.833 -2.218 20.103 1.00 76.69 106 GLN A N 1
ATOM 827 C CA . GLN A 1 106 ? -0.943 -1.119 19.741 1.00 76.69 106 GLN A CA 1
ATOM 828 C C . GLN A 1 106 ? 0.186 -1.660 18.857 1.00 76.69 106 GLN A C 1
ATOM 830 O O . GLN A 1 106 ? 0.845 -2.634 19.223 1.00 76.69 106 GLN A O 1
ATOM 835 N N . LEU A 1 107 ? 0.424 -1.015 17.712 1.00 83.44 107 LEU A N 1
ATOM 836 C CA . LEU A 1 107 ? 1.594 -1.330 16.897 1.00 83.44 107 LEU A CA 1
ATOM 837 C C . LEU A 1 107 ? 2.869 -0.946 17.649 1.00 83.44 107 LEU A C 1
ATOM 839 O O . LEU A 1 107 ? 2.983 0.161 18.193 1.00 83.44 107 LEU A O 1
ATOM 843 N N . ASN A 1 108 ? 3.856 -1.835 17.633 1.00 85.31 108 ASN A N 1
ATOM 844 C CA . ASN A 1 108 ? 5.180 -1.523 18.153 1.00 85.31 108 ASN A CA 1
ATOM 845 C C . ASN A 1 108 ? 5.923 -0.535 17.218 1.00 85.31 108 ASN A C 1
ATOM 847 O O . ASN A 1 108 ? 5.414 -0.101 16.176 1.00 85.31 108 ASN A O 1
ATOM 851 N N . SER A 1 109 ? 7.119 -0.097 17.615 1.00 84.62 109 SER A N 1
ATOM 852 C CA . SER A 1 109 ? 7.911 0.877 16.848 1.00 84.62 109 SER A CA 1
ATOM 853 C C . SER A 1 109 ? 8.331 0.365 15.469 1.00 84.62 109 SER A C 1
ATOM 855 O O . SER A 1 109 ? 8.318 1.140 14.512 1.00 84.62 109 SER A O 1
ATOM 857 N N . GLU A 1 110 ? 8.683 -0.914 15.359 1.00 87.00 110 GLU A N 1
ATOM 858 C CA . GLU A 1 110 ? 9.110 -1.549 14.111 1.00 87.00 110 GLU A CA 1
ATOM 859 C C . GLU A 1 110 ? 7.945 -1.652 13.125 1.00 87.00 110 GLU A C 1
ATOM 861 O O . GLU A 1 110 ? 8.039 -1.169 12.000 1.00 87.00 110 GLU A O 1
ATOM 866 N N . GLU A 1 111 ? 6.798 -2.146 13.583 1.00 90.12 111 GLU A N 1
ATOM 867 C CA . GLU A 1 111 ? 5.547 -2.215 12.824 1.00 90.12 111 GLU A CA 1
ATOM 868 C C . GLU A 1 111 ? 5.098 -0.837 12.337 1.00 90.12 111 GLU A C 1
ATOM 870 O O . GLU A 1 111 ? 4.719 -0.662 11.180 1.00 90.12 111 GLU A O 1
ATOM 875 N N . THR A 1 112 ? 5.199 0.174 13.204 1.00 88.50 112 THR A N 1
ATOM 876 C CA . THR A 1 112 ? 4.909 1.565 12.833 1.00 88.50 112 THR A CA 1
ATOM 877 C C . THR A 1 112 ? 5.865 2.060 11.739 1.00 88.50 112 THR A C 1
ATOM 879 O O . THR A 1 112 ? 5.448 2.777 10.827 1.00 88.50 112 THR A O 1
ATOM 882 N N . SER A 1 113 ? 7.148 1.694 11.824 1.00 89.69 113 SER A N 1
ATOM 883 C CA . SER A 1 113 ? 8.178 2.056 10.843 1.00 89.69 113 SER A CA 1
ATOM 884 C C . SER A 1 113 ? 7.902 1.412 9.483 1.00 89.69 113 SER A C 1
ATOM 886 O O . SER A 1 113 ? 7.852 2.118 8.474 1.00 89.69 113 SER A O 1
ATOM 888 N N . VAL A 1 114 ? 7.613 0.106 9.471 1.00 93.88 114 VAL A N 1
ATOM 889 C CA . VAL A 1 114 ? 7.239 -0.651 8.269 1.00 93.88 114 VAL A CA 1
ATOM 890 C C . VAL A 1 114 ? 5.993 -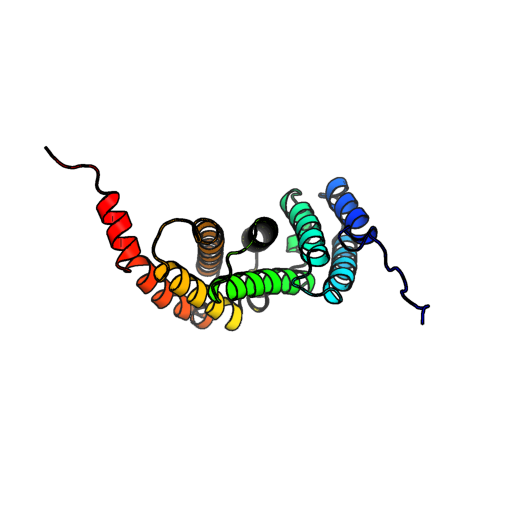0.053 7.626 1.00 93.88 114 VAL A C 1
ATOM 892 O O . VAL A 1 114 ? 6.025 0.270 6.440 1.00 93.88 114 VAL A O 1
ATOM 895 N N . LEU A 1 115 ? 4.925 0.168 8.404 1.00 93.88 115 LEU A N 1
ATOM 896 C CA . LEU A 1 115 ? 3.682 0.772 7.918 1.00 93.88 115 LEU A CA 1
ATOM 897 C C . LEU A 1 115 ? 3.951 2.118 7.236 1.00 93.88 115 LEU A C 1
ATOM 899 O O . LEU A 1 115 ? 3.530 2.347 6.102 1.00 93.88 115 LEU A O 1
ATOM 903 N N . ARG A 1 116 ? 4.689 3.003 7.917 1.00 92.12 116 ARG A N 1
ATOM 904 C CA . ARG A 1 116 ? 5.042 4.326 7.396 1.00 92.12 116 ARG A CA 1
ATOM 905 C C . ARG A 1 116 ? 5.820 4.220 6.086 1.00 92.12 116 ARG A C 1
ATOM 907 O O . ARG A 1 116 ? 5.480 4.914 5.132 1.00 92.12 116 ARG A O 1
ATOM 914 N N . ASN A 1 117 ? 6.863 3.398 6.047 1.00 94.06 117 ASN A N 1
ATOM 915 C CA . ASN A 1 117 ? 7.741 3.300 4.886 1.00 94.06 117 ASN A CA 1
ATOM 916 C C . ASN A 1 117 ? 7.022 2.670 3.689 1.00 94.06 117 ASN A C 1
ATOM 918 O O . ASN A 1 117 ? 7.184 3.156 2.570 1.00 94.06 117 ASN A O 1
ATOM 922 N N . CYS A 1 118 ? 6.176 1.662 3.916 1.00 95.38 118 CYS A N 1
ATOM 923 C CA . CYS A 1 118 ? 5.366 1.053 2.861 1.00 95.38 118 CYS A CA 1
ATOM 924 C C . CYS A 1 118 ? 4.405 2.072 2.239 1.00 95.38 118 CYS A C 1
ATOM 926 O O . CYS A 1 118 ? 4.342 2.184 1.020 1.00 95.38 118 CYS A O 1
ATOM 928 N N . ILE A 1 119 ? 3.716 2.873 3.059 1.00 94.56 119 ILE A N 1
ATOM 929 C CA . ILE A 1 119 ? 2.809 3.918 2.560 1.00 94.56 119 ILE A CA 1
ATOM 930 C C . ILE A 1 119 ? 3.569 4.984 1.765 1.00 94.56 119 ILE A C 1
ATOM 932 O O . ILE A 1 119 ? 3.087 5.402 0.719 1.00 94.56 119 ILE A O 1
ATOM 936 N N . ILE A 1 120 ? 4.759 5.399 2.217 1.00 92.94 120 ILE A N 1
ATOM 937 C CA . ILE A 1 120 ? 5.601 6.349 1.466 1.00 92.94 120 ILE A CA 1
ATOM 938 C C . ILE A 1 120 ? 5.978 5.777 0.095 1.00 92.94 120 ILE A C 1
ATOM 940 O O . ILE A 1 120 ? 5.931 6.502 -0.896 1.00 92.94 120 ILE A O 1
ATOM 944 N N . LEU A 1 121 ? 6.314 4.487 0.022 1.00 92.94 121 LEU A N 1
ATOM 945 C CA . LEU A 1 121 ? 6.651 3.843 -1.245 1.00 92.94 121 LEU A CA 1
ATOM 946 C C . LEU A 1 121 ? 5.455 3.835 -2.202 1.00 92.94 121 LEU A C 1
ATOM 948 O O . LEU A 1 121 ? 5.598 4.241 -3.352 1.00 92.94 121 LEU A O 1
ATOM 952 N N . LEU A 1 122 ? 4.275 3.435 -1.720 1.00 91.50 122 LEU A N 1
ATOM 953 C CA . LEU A 1 122 ? 3.041 3.459 -2.512 1.00 91.50 122 LEU A CA 1
ATOM 954 C C . LEU A 1 122 ? 2.696 4.881 -2.983 1.00 91.50 122 LEU A C 1
ATOM 956 O O . LEU A 1 122 ? 2.408 5.087 -4.159 1.00 91.50 122 LEU A O 1
ATOM 960 N N . GLU A 1 123 ? 2.800 5.872 -2.095 1.00 91.19 123 GLU A N 1
ATOM 961 C CA . GLU A 1 123 ? 2.577 7.287 -2.411 1.00 91.19 123 GLU A CA 1
ATOM 962 C C . GLU A 1 123 ? 3.530 7.772 -3.518 1.00 91.19 123 GLU A C 1
ATOM 964 O O . GLU A 1 123 ? 3.100 8.424 -4.471 1.00 91.19 123 GLU A O 1
ATOM 969 N N . ASN A 1 124 ? 4.817 7.423 -3.427 1.00 89.06 124 ASN A N 1
ATOM 970 C CA . ASN A 1 124 ? 5.818 7.771 -4.434 1.00 89.06 124 ASN A CA 1
ATOM 971 C C . ASN A 1 124 ? 5.539 7.096 -5.783 1.00 89.06 124 ASN A C 1
ATOM 973 O O . ASN A 1 124 ? 5.703 7.733 -6.822 1.00 89.06 124 ASN A O 1
ATOM 977 N N . LEU A 1 125 ? 5.097 5.836 -5.788 1.00 88.75 125 LEU A N 1
ATOM 978 C CA . LEU A 1 125 ? 4.723 5.134 -7.019 1.00 88.75 125 LEU A CA 1
ATOM 979 C C . LEU A 1 125 ? 3.538 5.814 -7.705 1.00 88.75 125 LEU A C 1
ATOM 981 O O . LEU A 1 125 ? 3.614 6.099 -8.897 1.00 88.75 125 LEU A O 1
ATOM 985 N N . VAL A 1 126 ? 2.483 6.147 -6.957 1.00 89.06 126 VAL A N 1
ATOM 986 C CA . VAL A 1 126 ? 1.308 6.859 -7.492 1.00 89.06 126 VAL A CA 1
ATOM 987 C C . VAL A 1 126 ? 1.703 8.205 -8.084 1.00 89.06 126 VAL A C 1
ATOM 989 O O . VAL A 1 126 ? 1.314 8.522 -9.208 1.00 89.06 126 VAL A O 1
ATOM 992 N N . LYS A 1 127 ? 2.495 8.997 -7.353 1.00 88.31 127 LYS A N 1
ATOM 993 C CA . LYS A 1 127 ? 2.915 10.333 -7.802 1.00 88.31 127 LYS A CA 1
ATOM 994 C C . LYS A 1 127 ? 3.707 10.296 -9.103 1.00 88.31 127 LYS A C 1
ATOM 996 O O . LYS A 1 127 ? 3.520 11.172 -9.937 1.00 88.31 127 LYS A O 1
ATOM 1001 N N . ASN A 1 128 ? 4.565 9.294 -9.268 1.00 87.88 128 ASN A N 1
ATOM 1002 C CA . ASN A 1 128 ? 5.498 9.231 -10.390 1.00 87.88 128 ASN A CA 1
ATOM 1003 C C . ASN A 1 128 ? 5.006 8.354 -11.560 1.00 87.88 128 ASN A C 1
ATOM 1005 O O . ASN A 1 128 ? 5.618 8.360 -12.623 1.00 87.88 128 ASN A O 1
ATOM 1009 N N . THR A 1 129 ? 3.915 7.600 -11.398 1.00 87.75 129 THR A N 1
ATOM 1010 C CA . THR A 1 129 ? 3.317 6.808 -12.487 1.00 87.75 129 THR A CA 1
ATOM 1011 C C . THR A 1 129 ? 2.355 7.679 -13.282 1.00 87.75 129 THR A C 1
ATOM 1013 O O . THR A 1 129 ? 1.400 8.179 -12.697 1.00 87.75 129 THR A O 1
ATOM 1016 N N . ASN A 1 130 ? 2.562 7.844 -14.593 1.00 85.94 130 ASN A N 1
ATOM 1017 C CA . ASN A 1 130 ? 1.729 8.703 -15.454 1.00 85.94 130 ASN A CA 1
ATOM 1018 C C . ASN A 1 130 ? 0.320 8.146 -15.698 1.00 85.94 130 ASN A C 1
ATOM 1020 O O . ASN A 1 130 ? -0.666 8.859 -15.509 1.00 85.94 130 ASN A O 1
ATOM 1024 N N . ASP A 1 131 ? 0.226 6.882 -16.101 1.00 86.38 131 ASP A N 1
ATOM 1025 C CA . ASP A 1 131 ? -1.047 6.202 -16.314 1.00 86.38 131 ASP A CA 1
ATOM 1026 C C . ASP A 1 131 ? -1.443 5.462 -15.038 1.00 86.38 131 ASP A C 1
ATOM 1028 O O . ASP A 1 131 ? -0.869 4.433 -14.704 1.00 86.38 131 ASP A O 1
ATOM 1032 N N . LEU A 1 132 ? -2.413 5.988 -14.292 1.00 86.12 132 LEU A N 1
ATOM 1033 C CA . LEU A 1 132 ? -2.845 5.355 -13.046 1.00 86.12 132 LEU A CA 1
ATOM 1034 C C . LEU A 1 132 ? -3.688 4.092 -13.266 1.00 86.12 132 LEU A C 1
ATOM 1036 O O . LEU A 1 132 ? -3.843 3.304 -12.331 1.00 86.12 132 LEU A O 1
ATOM 1040 N N . SER A 1 133 ? -4.212 3.862 -14.475 1.00 82.38 133 SER A N 1
ATOM 1041 C CA . SER A 1 133 ? -5.058 2.697 -14.758 1.00 82.38 133 SER A CA 1
ATOM 1042 C C . SER A 1 133 ? -4.306 1.372 -14.586 1.00 82.38 133 SER A C 1
ATOM 1044 O O . SER A 1 133 ? -4.894 0.384 -14.149 1.00 82.38 133 SER A O 1
ATOM 1046 N N . VAL A 1 134 ? -2.989 1.368 -14.819 1.00 82.44 134 VAL A N 1
ATOM 1047 C CA . VAL A 1 134 ? -2.130 0.179 -14.677 1.00 82.44 134 VAL A CA 1
ATOM 1048 C C . VAL A 1 134 ? -1.777 -0.143 -13.223 1.00 82.44 134 VAL A C 1
ATOM 1050 O O . VAL A 1 134 ? -1.329 -1.258 -12.939 1.00 82.44 134 VAL A O 1
ATOM 1053 N N . ILE A 1 135 ? -1.967 0.814 -12.300 1.00 81.94 135 ILE A N 1
ATOM 1054 C CA . ILE A 1 135 ? -1.707 0.604 -10.868 1.00 81.94 135 ILE A CA 1
ATOM 1055 C C . ILE A 1 135 ? -2.948 0.438 -10.007 1.00 81.94 135 ILE A C 1
ATOM 1057 O O . ILE A 1 135 ? -2.888 -0.197 -8.953 1.00 81.94 135 ILE A O 1
ATOM 1061 N N . LEU A 1 136 ? -4.079 0.967 -10.469 1.00 78.94 136 LEU A N 1
ATOM 1062 C CA . LEU A 1 136 ? -5.334 0.971 -9.728 1.00 78.94 136 LEU A CA 1
ATOM 1063 C C . LEU A 1 136 ? -5.753 -0.423 -9.214 1.00 78.94 136 LEU A C 1
ATOM 1065 O O . LEU A 1 136 ? -6.053 -0.523 -8.023 1.00 78.94 136 LEU A O 1
ATOM 1069 N N . PRO A 1 137 ? -5.711 -1.510 -10.020 1.00 75.62 137 PRO A N 1
ATOM 1070 C CA . PRO A 1 137 ? -6.223 -2.814 -9.589 1.00 75.62 137 PRO A CA 1
ATOM 1071 C C . PRO A 1 137 ? -5.454 -3.442 -8.426 1.00 75.62 137 PRO A C 1
ATOM 1073 O O . PRO A 1 137 ? -6.007 -4.257 -7.692 1.00 75.62 137 PRO A O 1
ATOM 1076 N N . TRP A 1 138 ? -4.174 -3.099 -8.260 1.00 77.19 138 TRP A N 1
ATOM 1077 C CA . TRP A 1 138 ? -3.360 -3.665 -7.191 1.00 77.19 138 TRP A CA 1
ATOM 1078 C C . TRP A 1 138 ? -3.161 -2.705 -6.032 1.00 77.19 138 TRP A C 1
ATOM 1080 O O . TRP A 1 138 ? -3.005 -3.193 -4.920 1.00 77.19 138 TRP A O 1
ATOM 1090 N N . ILE A 1 139 ? -3.183 -1.383 -6.237 1.00 77.19 139 ILE A N 1
ATOM 1091 C CA . ILE A 1 139 ? -3.002 -0.418 -5.143 1.00 77.19 139 ILE A CA 1
ATOM 1092 C C . ILE A 1 139 ? -4.284 -0.200 -4.338 1.00 77.19 139 ILE A C 1
ATOM 1094 O O . ILE A 1 139 ? -4.223 0.094 -3.143 1.00 77.19 139 ILE A O 1
ATOM 1098 N N . THR A 1 140 ? -5.440 -0.383 -4.978 1.00 74.31 140 THR A N 1
ATOM 1099 C CA . THR A 1 140 ? -6.757 -0.253 -4.360 1.00 74.31 140 THR A CA 1
ATOM 1100 C C . THR A 1 140 ? -7.622 -1.441 -4.735 1.00 74.31 140 THR A C 1
ATOM 1102 O O . THR A 1 140 ? -8.011 -1.596 -5.887 1.00 74.31 140 THR A O 1
ATOM 1105 N N . ASP A 1 141 ? -7.963 -2.251 -3.741 1.00 81.06 141 ASP A N 1
ATOM 1106 C CA . ASP A 1 141 ? -9.066 -3.197 -3.841 1.00 81.06 141 ASP A CA 1
ATOM 1107 C C . ASP A 1 141 ? -10.097 -2.907 -2.747 1.00 81.06 141 ASP A C 1
ATOM 1109 O O . ASP A 1 141 ? -9.838 -2.169 -1.789 1.00 81.06 141 ASP A O 1
ATOM 1113 N N . GLU A 1 142 ? -11.284 -3.487 -2.899 1.00 82.06 142 GLU A N 1
ATOM 1114 C CA . GLU A 1 142 ? -12.401 -3.283 -1.979 1.00 82.06 142 GLU A CA 1
ATOM 1115 C C . GLU A 1 142 ? -12.042 -3.653 -0.527 1.00 82.06 142 GLU A C 1
ATOM 1117 O O . GLU A 1 142 ? -12.485 -2.998 0.418 1.00 82.06 142 GLU A O 1
ATOM 1122 N N . THR A 1 143 ? -11.206 -4.673 -0.325 1.00 86.44 143 THR A N 1
ATOM 1123 C CA . THR A 1 143 ? -10.773 -5.112 1.008 1.00 86.44 143 THR A CA 1
ATOM 1124 C C . THR A 1 143 ? -9.851 -4.078 1.643 1.00 86.44 143 THR A C 1
ATOM 1126 O O . THR A 1 143 ? -10.032 -3.716 2.808 1.00 86.44 143 THR A O 1
ATOM 1129 N N . PHE A 1 144 ? -8.898 -3.551 0.876 1.00 87.06 144 PHE A N 1
ATOM 1130 C CA . PHE A 1 144 ? -7.986 -2.512 1.336 1.00 87.06 144 PHE A CA 1
ATOM 1131 C C . PHE A 1 144 ? -8.741 -1.236 1.730 1.00 87.06 144 PHE A C 1
ATOM 1133 O O . PHE A 1 144 ? -8.526 -0.688 2.814 1.00 87.06 144 PHE A O 1
ATOM 1140 N N . VAL A 1 145 ? -9.707 -0.823 0.904 1.00 85.25 145 VAL A N 1
ATOM 1141 C CA . VAL A 1 145 ? -10.612 0.302 1.181 1.00 85.25 145 VAL A CA 1
ATOM 1142 C C . VAL A 1 145 ? -11.412 0.068 2.470 1.00 85.25 145 VAL A C 1
ATOM 1144 O O . VAL A 1 145 ? -11.449 0.938 3.344 1.00 85.25 145 VAL A O 1
ATOM 1147 N N . LYS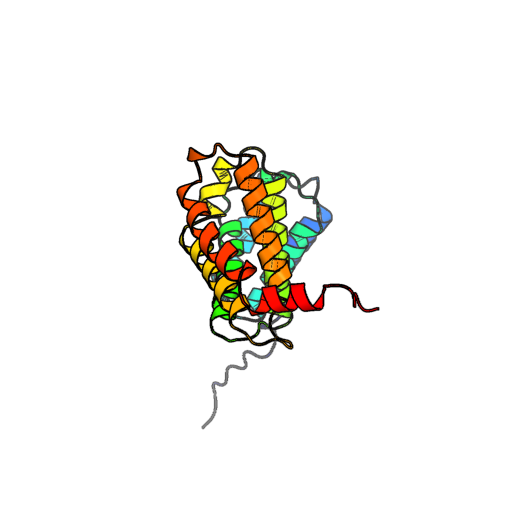 A 1 146 ? -12.008 -1.120 2.642 1.00 86.00 146 LYS A N 1
ATOM 1148 C CA . LYS A 1 146 ? -12.756 -1.484 3.859 1.00 86.00 146 LYS A CA 1
ATOM 1149 C C . LYS A 1 146 ? -11.894 -1.411 5.120 1.00 86.00 146 LYS A C 1
ATOM 1151 O O . LYS A 1 146 ? -12.366 -0.941 6.152 1.00 86.00 146 LYS A O 1
ATOM 1156 N N . ILE A 1 147 ? -10.634 -1.832 5.053 1.00 88.62 147 ILE A N 1
ATOM 1157 C CA . ILE A 1 147 ? -9.726 -1.813 6.211 1.00 88.62 147 ILE A CA 1
ATOM 1158 C C . ILE A 1 147 ? -9.322 -0.386 6.590 1.00 88.62 147 ILE A C 1
ATOM 1160 O O . ILE A 1 147 ? -9.237 -0.062 7.778 1.00 88.62 147 ILE A O 1
ATOM 1164 N N . ILE A 1 148 ? -9.152 0.505 5.613 1.00 86.62 148 ILE A N 1
ATOM 1165 C CA . ILE A 1 148 ? -8.938 1.934 5.883 1.00 86.62 148 ILE A CA 1
ATOM 1166 C C . ILE A 1 148 ? -10.178 2.540 6.555 1.00 86.62 148 ILE A C 1
ATOM 1168 O O . ILE A 1 148 ? -10.050 3.229 7.569 1.00 86.62 148 ILE A O 1
ATOM 1172 N N . ALA A 1 149 ? -11.380 2.227 6.061 1.00 84.62 149 ALA A N 1
ATOM 1173 C CA . ALA A 1 149 ? -12.635 2.651 6.683 1.00 84.62 149 ALA A CA 1
ATOM 1174 C C . ALA A 1 149 ? -12.768 2.167 8.141 1.00 84.62 149 ALA A C 1
ATOM 1176 O O . ALA A 1 149 ? -13.120 2.946 9.029 1.00 84.62 149 ALA A O 1
ATOM 1177 N N . GLN A 1 150 ? -12.437 0.901 8.410 1.00 84.62 150 GLN A N 1
ATOM 1178 C CA . GLN A 1 150 ? -12.414 0.344 9.768 1.00 84.62 150 GLN A CA 1
ATOM 1179 C C . GLN A 1 150 ? -11.387 1.049 10.661 1.00 84.62 150 GLN A C 1
ATOM 1181 O O . GLN A 1 150 ? -11.680 1.341 11.820 1.00 84.62 150 GLN A O 1
ATOM 1186 N N . SER A 1 151 ? -10.218 1.389 10.114 1.00 84.50 151 SER A N 1
ATOM 1187 C CA . SER A 1 151 ? -9.164 2.107 10.841 1.00 84.50 151 SER A CA 1
ATOM 1188 C C . SER A 1 151 ? -9.617 3.505 11.269 1.00 84.50 151 SER A C 1
ATOM 1190 O O . SER A 1 151 ? -9.375 3.911 12.405 1.00 84.50 151 SER A O 1
ATOM 1192 N N . LEU A 1 152 ? -10.341 4.223 10.403 1.00 80.25 152 LEU A N 1
ATOM 1193 C CA . LEU A 1 152 ? -10.948 5.521 10.732 1.00 80.25 152 LEU A CA 1
ATOM 1194 C C . LEU A 1 152 ? -11.980 5.401 11.862 1.00 80.25 152 LEU A C 1
ATOM 1196 O O . LEU A 1 152 ? -11.974 6.194 12.804 1.00 80.25 152 LEU A O 1
ATOM 1200 N N . TYR A 1 153 ? -12.832 4.374 11.811 1.00 74.81 153 TYR A N 1
ATOM 1201 C CA . TYR A 1 153 ? -13.791 4.095 12.881 1.00 74.81 153 TYR A CA 1
ATOM 1202 C C . TYR A 1 153 ? -13.105 3.758 14.211 1.00 74.81 153 TYR A C 1
ATOM 1204 O O . TYR A 1 153 ? -13.546 4.197 15.274 1.00 74.81 153 TYR A O 1
ATOM 1212 N N . HIS A 1 154 ? -12.012 2.997 14.161 1.00 75.19 154 HIS A N 1
ATOM 1213 C CA . HIS A 1 154 ? -11.252 2.624 15.348 1.00 75.19 154 HIS A CA 1
ATOM 1214 C C . HIS A 1 154 ? -10.572 3.834 16.002 1.00 75.19 154 HIS A C 1
ATOM 1216 O O . HIS A 1 154 ? -10.625 3.980 17.223 1.00 75.19 154 HIS A O 1
ATOM 1222 N N . ILE A 1 155 ? -9.999 4.743 15.203 1.00 72.38 155 ILE A N 1
ATOM 1223 C CA . ILE A 1 155 ? -9.388 5.984 15.707 1.00 72.38 155 ILE A CA 1
ATOM 1224 C C . ILE A 1 155 ? -10.397 6.847 16.462 1.00 72.38 155 ILE A C 1
ATOM 1226 O O . ILE A 1 155 ? -10.057 7.385 17.512 1.00 72.38 155 ILE A O 1
ATOM 1230 N N . ASN A 1 156 ? -11.628 6.934 15.960 1.00 63.66 156 ASN A N 1
ATOM 1231 C CA . ASN A 1 156 ? -12.722 7.667 16.592 1.00 63.66 156 ASN A CA 1
ATOM 1232 C C . ASN A 1 156 ? -13.093 7.100 17.985 1.00 63.66 156 ASN A C 1
ATOM 1234 O O . ASN A 1 156 ? -13.372 7.848 18.914 1.00 63.66 156 ASN A O 1
ATOM 1238 N N . LYS A 1 157 ? -13.055 5.775 18.170 1.00 63.16 157 LYS A N 1
ATOM 1239 C CA . LYS A 1 157 ? -13.579 5.120 19.382 1.00 63.16 157 LYS A CA 1
ATOM 1240 C C . LYS A 1 157 ? -12.630 5.023 20.578 1.00 63.16 157 LYS A C 1
ATOM 1242 O O . LYS A 1 157 ? -13.072 4.582 21.639 1.00 63.16 157 LYS A O 1
ATOM 1247 N N . ILE A 1 158 ? -11.353 5.378 20.443 1.00 58.09 158 ILE A N 1
ATOM 1248 C CA . ILE A 1 158 ? -10.391 5.232 21.545 1.00 58.09 158 ILE A CA 1
ATOM 1249 C C . ILE A 1 158 ? -10.321 6.537 22.348 1.00 58.09 158 ILE A C 1
ATOM 1251 O O . ILE A 1 158 ? -9.922 7.560 21.786 1.00 58.09 158 ILE A O 1
ATOM 1255 N N . PRO A 1 159 ? -10.644 6.517 23.658 1.00 51.84 159 PRO A N 1
ATOM 1256 C CA . PRO A 1 159 ? -10.454 7.672 24.525 1.00 51.84 159 PRO A CA 1
ATOM 1257 C C . PRO A 1 159 ? -8.980 8.083 24.484 1.00 51.84 159 PRO A C 1
ATOM 1259 O O . PRO A 1 159 ? -8.095 7.250 24.705 1.00 51.84 159 PRO A O 1
ATOM 1262 N N . ALA A 1 160 ? -8.716 9.352 24.155 1.00 57.06 160 ALA A N 1
ATOM 1263 C CA . ALA A 1 160 ? -7.391 9.966 24.226 1.00 57.06 160 ALA A CA 1
ATOM 1264 C C . ALA A 1 160 ? -6.706 9.512 25.529 1.00 57.06 160 ALA A C 1
ATOM 1266 O O . ALA A 1 160 ? -7.336 9.539 26.576 1.00 57.06 160 ALA A O 1
ATOM 1267 N N . VAL A 1 161 ? -5.489 8.952 25.513 1.00 48.41 161 VAL A N 1
ATOM 1268 C CA . VAL A 1 161 ? -4.295 9.788 25.717 1.00 48.41 161 VAL A CA 1
ATOM 1269 C C . VAL A 1 161 ? -3.036 9.330 24.949 1.00 48.41 161 VAL A C 1
ATOM 1271 O O . VAL A 1 161 ? -2.236 10.205 24.644 1.00 48.41 161 VAL A O 1
ATOM 1274 N N . ASN A 1 162 ? -2.808 8.066 24.542 1.00 50.91 162 ASN A N 1
ATOM 1275 C CA . ASN A 1 162 ? -1.469 7.714 23.991 1.00 50.91 162 ASN A CA 1
ATOM 1276 C C . ASN A 1 162 ? -1.345 6.703 22.831 1.00 50.91 162 ASN A C 1
ATOM 1278 O O . ASN A 1 162 ? -0.244 6.566 22.293 1.00 50.91 162 ASN A O 1
ATOM 1282 N N . ASN A 1 163 ? -2.416 6.060 22.349 1.00 50.62 163 ASN A N 1
ATOM 1283 C CA . ASN A 1 163 ? -2.236 4.890 21.467 1.00 50.62 163 ASN A CA 1
ATOM 1284 C C . ASN A 1 163 ? -2.376 5.120 19.944 1.00 50.62 163 ASN A C 1
ATOM 1286 O O . ASN A 1 163 ? -1.861 4.298 19.193 1.00 50.62 163 ASN A O 1
ATOM 1290 N N . ASN A 1 164 ? -2.921 6.251 19.457 1.00 55.31 164 ASN A N 1
ATOM 1291 C CA . ASN A 1 164 ? -3.244 6.416 18.018 1.00 55.31 164 ASN A CA 1
ATOM 1292 C C . ASN A 1 164 ? -2.541 7.545 17.240 1.00 55.31 164 ASN A C 1
ATOM 1294 O O . ASN A 1 164 ? -2.652 7.584 16.013 1.00 55.31 164 ASN A O 1
ATOM 1298 N N . LYS A 1 165 ? -1.746 8.430 17.867 1.00 63.56 165 LYS A N 1
ATOM 1299 C CA . LYS A 1 165 ? -1.020 9.497 17.123 1.00 63.56 165 LYS A CA 1
ATOM 1300 C C . LYS A 1 165 ? -0.118 8.941 16.010 1.00 63.56 165 LYS A C 1
ATOM 1302 O O . LYS A 1 165 ? 0.120 9.611 15.006 1.00 63.56 165 LYS A O 1
ATOM 1307 N N . ARG A 1 166 ? 0.374 7.711 16.191 1.00 69.12 166 ARG A N 1
ATOM 1308 C CA . ARG A 1 166 ? 1.249 7.010 15.243 1.00 69.12 166 ARG A CA 1
ATOM 1309 C C . ARG A 1 166 ? 0.521 6.507 13.992 1.00 69.12 166 ARG A C 1
ATOM 1311 O O . ARG A 1 166 ? 1.188 6.360 12.978 1.00 69.12 166 ARG A O 1
ATOM 1318 N N . LEU A 1 167 ? -0.802 6.313 14.039 1.00 76.88 167 LEU A N 1
ATOM 1319 C CA . LEU A 1 167 ? -1.623 5.837 12.912 1.00 76.88 167 LEU A CA 1
ATOM 1320 C C . LEU A 1 167 ? -2.285 6.967 12.122 1.00 76.88 167 LEU A C 1
ATOM 1322 O O . LEU A 1 167 ? -2.470 6.828 10.916 1.00 76.88 167 LEU A O 1
ATOM 1326 N N . ILE A 1 168 ? -2.566 8.106 12.768 1.00 79.12 168 ILE A N 1
ATOM 1327 C CA . ILE A 1 168 ? -3.177 9.271 12.107 1.00 79.12 168 ILE A CA 1
ATOM 1328 C C . ILE A 1 168 ? -2.345 9.701 10.894 1.00 79.12 168 ILE A C 1
ATOM 1330 O O . ILE A 1 168 ? -2.870 9.782 9.792 1.00 79.12 168 ILE A O 1
ATOM 1334 N N . LYS A 1 169 ? -1.030 9.910 11.060 1.00 82.44 169 LYS A N 1
ATOM 1335 C CA . LYS A 1 169 ? -0.150 10.333 9.953 1.00 82.44 169 LYS A CA 1
ATOM 1336 C C . LYS A 1 169 ? -0.131 9.327 8.782 1.00 82.44 169 LYS A C 1
ATOM 1338 O O . LYS A 1 169 ? -0.299 9.774 7.648 1.00 82.44 169 LYS A O 1
ATOM 1343 N N . PRO A 1 170 ? 0.074 8.012 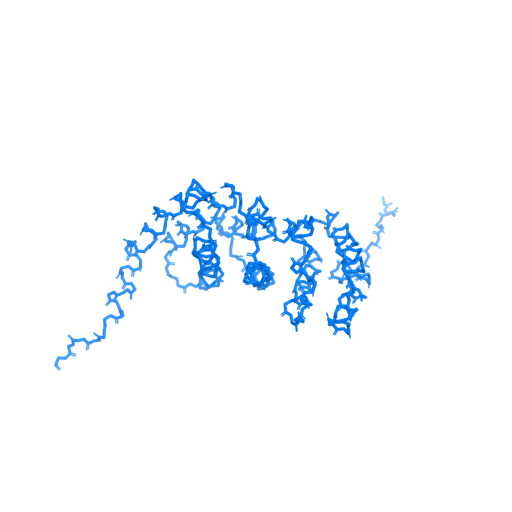9.008 1.00 86.31 170 PRO A N 1
ATOM 1344 C CA . PRO A 1 170 ? -0.101 6.981 7.983 1.00 86.31 170 PRO A CA 1
ATOM 1345 C C . PRO A 1 170 ? -1.444 7.040 7.249 1.00 86.31 170 PRO A C 1
ATOM 1347 O O . PRO A 1 170 ? -1.462 7.045 6.021 1.00 86.31 170 PRO A O 1
ATOM 1350 N N . ILE A 1 171 ? -2.559 7.139 7.976 1.00 86.75 171 ILE A N 1
ATOM 1351 C CA . ILE A 1 171 ? -3.896 7.158 7.369 1.00 86.75 171 ILE A CA 1
ATOM 1352 C C . ILE A 1 171 ? -4.118 8.439 6.570 1.00 86.75 171 ILE A C 1
ATOM 1354 O O . ILE A 1 171 ? -4.578 8.365 5.437 1.00 86.75 171 ILE A O 1
ATOM 1358 N N . THR A 1 172 ? -3.723 9.605 7.087 1.00 84.88 172 THR A N 1
ATOM 1359 C CA . THR A 1 172 ? -3.785 10.863 6.328 1.00 84.88 172 THR A CA 1
ATOM 1360 C C . THR A 1 172 ? -2.988 10.772 5.026 1.00 84.88 172 THR A C 1
ATOM 1362 O O . THR A 1 172 ? -3.457 11.242 3.996 1.00 84.88 172 THR A O 1
ATOM 1365 N N . ARG A 1 173 ? -1.811 10.129 5.029 1.00 89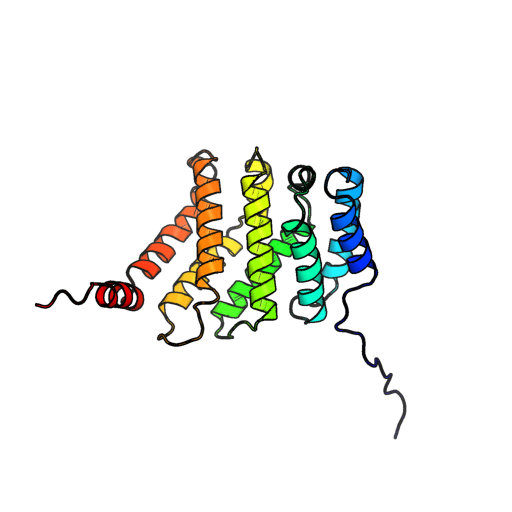.81 173 ARG A N 1
ATOM 1366 C CA . ARG A 1 173 ? -1.040 9.903 3.794 1.00 89.81 173 ARG A CA 1
ATOM 1367 C C . ARG A 1 173 ? -1.771 9.006 2.799 1.00 89.81 173 ARG A C 1
ATOM 1369 O O . ARG A 1 173 ? -1.779 9.328 1.617 1.00 89.81 173 ARG A O 1
ATOM 1376 N N . LEU A 1 174 ? -2.397 7.923 3.264 1.00 90.88 174 LEU A N 1
ATOM 1377 C CA . LEU A 1 174 ? -3.218 7.060 2.407 1.00 90.88 174 LEU A CA 1
ATOM 1378 C C . LEU A 1 174 ? -4.394 7.827 1.792 1.00 90.88 174 LEU A C 1
ATOM 1380 O O . LEU A 1 174 ? -4.634 7.707 0.595 1.00 90.88 174 LEU A O 1
ATOM 1384 N N . LEU A 1 175 ? -5.080 8.660 2.579 1.00 88.69 175 LEU A N 1
ATOM 1385 C CA . LEU A 1 175 ? -6.164 9.503 2.073 1.00 88.69 175 LEU A CA 1
ATOM 1386 C C . LEU A 1 175 ? -5.661 10.504 1.025 1.00 88.69 175 LEU A C 1
ATOM 1388 O O . LEU A 1 175 ? -6.253 10.595 -0.042 1.00 88.69 175 LEU A O 1
ATOM 1392 N N . ASN A 1 176 ? -4.532 11.177 1.269 1.00 88.75 176 ASN A N 1
ATOM 1393 C CA . ASN A 1 176 ? -3.929 12.091 0.291 1.00 88.75 176 ASN A CA 1
ATOM 1394 C C . ASN A 1 176 ? -3.526 11.376 -1.007 1.00 88.75 176 ASN A C 1
ATOM 1396 O O . ASN A 1 176 ? -3.695 11.922 -2.094 1.00 88.75 176 ASN A O 1
ATOM 1400 N N . MET A 1 177 ? -2.997 10.153 -0.902 1.00 90.25 177 MET A N 1
ATOM 1401 C CA . MET A 1 177 ? -2.690 9.318 -2.063 1.00 90.25 177 MET A CA 1
ATOM 1402 C C . MET A 1 177 ? -3.959 9.020 -2.873 1.00 90.25 177 MET A C 1
ATOM 1404 O O . MET A 1 177 ? -3.934 9.130 -4.095 1.00 90.25 177 MET A O 1
ATOM 1408 N N . PHE A 1 178 ? -5.072 8.692 -2.211 1.00 87.19 178 PHE A N 1
ATOM 1409 C CA . PHE A 1 178 ? -6.354 8.457 -2.878 1.00 87.19 178 PHE A CA 1
ATOM 1410 C C . PHE A 1 178 ? -6.937 9.718 -3.511 1.00 87.19 178 PHE A C 1
ATOM 1412 O O . PHE A 1 178 ? -7.408 9.639 -4.641 1.00 87.19 178 PHE A O 1
ATOM 1419 N N . THR A 1 179 ? -6.832 10.878 -2.861 1.00 86.06 179 THR A N 1
ATOM 1420 C CA . THR A 1 179 ? -7.192 12.164 -3.478 1.00 86.06 179 THR A CA 1
ATOM 1421 C C . THR A 1 179 ? -6.400 12.387 -4.768 1.00 86.06 179 THR A C 1
ATOM 1423 O O . THR A 1 179 ? -6.989 12.660 -5.808 1.00 86.06 179 THR A O 1
ATOM 1426 N N . GLY A 1 180 ? -5.082 12.157 -4.746 1.00 85.94 180 GLY A N 1
ATOM 1427 C CA . GLY A 1 180 ? -4.247 12.280 -5.945 1.00 85.94 180 GLY A CA 1
ATOM 1428 C C . GLY A 1 180 ? -4.599 11.280 -7.056 1.00 85.94 180 GLY A C 1
ATOM 1429 O O . GLY A 1 180 ? -4.414 11.582 -8.235 1.00 85.94 180 GLY A O 1
ATOM 1430 N N . ILE A 1 181 ? -5.130 10.101 -6.710 1.00 87.44 181 ILE A N 1
ATOM 1431 C CA . ILE A 1 181 ? -5.674 9.152 -7.694 1.00 87.44 181 ILE A CA 1
ATOM 1432 C C . ILE A 1 181 ? -6.976 9.690 -8.298 1.00 87.44 181 ILE A C 1
ATOM 1434 O O . ILE A 1 181 ? -7.133 9.665 -9.519 1.00 87.44 181 ILE A O 1
ATOM 1438 N N . GLN A 1 182 ? -7.887 10.198 -7.463 1.00 85.00 182 GLN A N 1
ATOM 1439 C CA . GLN A 1 182 ? -9.171 10.754 -7.901 1.00 85.00 182 GLN A CA 1
ATOM 1440 C C . GLN A 1 182 ? -8.998 11.951 -8.840 1.00 85.00 182 GLN A C 1
ATOM 1442 O O . GLN A 1 182 ? -9.689 12.038 -9.848 1.00 85.00 182 GLN A O 1
ATOM 1447 N N . GLU A 1 183 ? -8.049 12.844 -8.553 1.00 87.12 183 GLU A N 1
ATOM 1448 C CA . GLU A 1 183 ? -7.773 14.041 -9.365 1.00 87.12 183 GLU A CA 1
ATOM 1449 C C . GLU A 1 183 ? -7.274 13.720 -10.782 1.00 87.12 183 GLU A C 1
ATOM 1451 O O . GLU A 1 183 ? -7.397 14.539 -11.691 1.00 87.12 183 GLU A O 1
ATOM 1456 N N . ARG A 1 184 ? -6.690 12.534 -10.979 1.00 87.94 184 ARG A N 1
ATOM 1457 C CA . ARG A 1 184 ? -6.003 12.146 -12.219 1.00 87.94 184 ARG A CA 1
ATOM 1458 C C . ARG A 1 184 ? -6.756 11.113 -13.048 1.00 87.94 184 ARG A C 1
ATOM 1460 O O . ARG A 1 184 ? -6.359 10.840 -14.179 1.00 87.94 184 ARG A O 1
ATOM 1467 N N . LEU A 1 185 ? -7.818 10.527 -12.504 1.00 84.12 185 LEU A N 1
ATOM 1468 C CA . LEU A 1 185 ? -8.660 9.565 -13.202 1.00 84.12 185 LEU A CA 1
ATOM 1469 C C . LEU A 1 185 ? -10.039 10.169 -13.501 1.00 84.12 185 LEU A C 1
ATOM 1471 O O . LEU A 1 185 ? -10.536 10.992 -12.736 1.00 84.12 185 LEU A O 1
ATOM 1475 N N . PRO A 1 186 ? -10.721 9.735 -14.573 1.00 82.81 186 PRO A N 1
ATOM 1476 C CA . PRO A 1 186 ? -12.119 10.088 -14.780 1.00 82.81 186 PRO A CA 1
ATOM 1477 C C . PRO A 1 186 ? -12.977 9.592 -13.611 1.00 82.81 186 PRO A C 1
ATOM 1479 O O . PRO A 1 186 ? -12.840 8.441 -13.195 1.00 82.81 186 PRO A O 1
ATOM 1482 N N . TRP A 1 187 ? -13.892 10.434 -13.121 1.00 71.88 187 TRP A N 1
ATOM 1483 C CA . TRP A 1 187 ? -14.765 10.149 -11.968 1.00 71.88 187 TRP A CA 1
ATOM 1484 C C . TRP A 1 187 ? -15.429 8.763 -12.023 1.00 71.88 187 TRP A C 1
ATOM 1486 O O . TRP A 1 187 ? -15.467 8.030 -11.037 1.00 71.88 187 TRP A O 1
ATOM 1496 N N . ASN A 1 188 ? -15.910 8.366 -13.203 1.00 76.38 188 ASN A N 1
ATOM 1497 C CA . ASN A 1 188 ? -16.630 7.106 -13.390 1.00 76.38 188 ASN A CA 1
ATOM 1498 C C . ASN A 1 188 ? -15.743 5.860 -13.230 1.00 76.38 188 ASN A C 1
ATOM 1500 O O . ASN A 1 188 ? -16.266 4.792 -12.939 1.00 76.38 188 ASN A O 1
ATOM 1504 N N . SER A 1 189 ? -14.422 5.977 -13.388 1.00 74.00 189 SER A N 1
ATOM 1505 C CA . SER A 1 189 ? -13.510 4.824 -13.393 1.00 74.00 189 SER A CA 1
ATOM 1506 C C . SER A 1 189 ? -13.198 4.278 -11.999 1.00 74.00 189 SER A C 1
ATOM 1508 O O . SER A 1 189 ? -12.668 3.179 -11.878 1.00 74.00 189 SER A O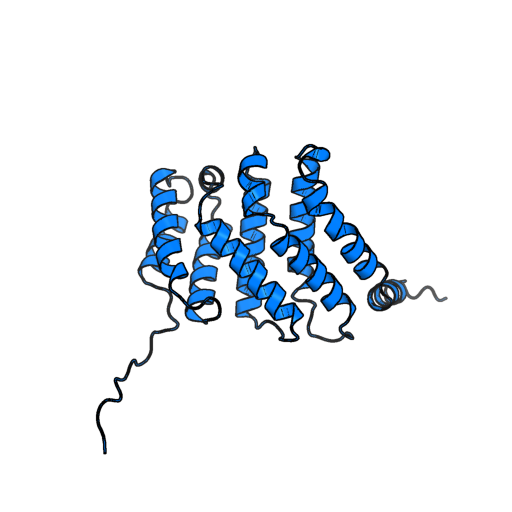 1
ATOM 1510 N N . HIS A 1 190 ? -13.468 5.051 -10.946 1.00 73.81 190 HIS A N 1
ATOM 1511 C CA . HIS A 1 190 ? -13.025 4.729 -9.586 1.00 73.81 190 HIS A CA 1
ATOM 1512 C C . HIS A 1 190 ? -14.040 5.102 -8.499 1.00 73.81 190 HIS A C 1
ATOM 1514 O O . HIS A 1 190 ? -13.755 4.970 -7.307 1.00 73.81 190 HIS A O 1
ATOM 1520 N N . ARG A 1 191 ? -15.229 5.573 -8.892 1.00 77.38 191 ARG A N 1
ATOM 1521 C CA . ARG A 1 191 ? -16.296 5.985 -7.975 1.00 77.38 191 ARG A CA 1
ATOM 1522 C C . ARG A 1 191 ? -16.613 4.897 -6.953 1.00 77.38 191 ARG A C 1
ATOM 1524 O O . ARG A 1 191 ? -16.578 5.161 -5.754 1.00 77.38 191 ARG A O 1
ATOM 1531 N N . ASP A 1 192 ? -16.865 3.681 -7.423 1.00 79.69 192 ASP A N 1
ATOM 1532 C CA . ASP A 1 192 ? -17.316 2.578 -6.569 1.00 79.69 192 ASP A CA 1
ATOM 1533 C C . ASP A 1 192 ? -16.230 2.112 -5.586 1.00 79.69 192 ASP A C 1
ATOM 1535 O O . ASP A 1 192 ? -16.544 1.579 -4.525 1.00 79.69 192 ASP A O 1
ATOM 1539 N N . LEU A 1 193 ? -14.955 2.391 -5.889 1.00 74.62 193 LEU A N 1
ATOM 1540 C CA . LEU A 1 193 ? -13.830 2.101 -5.000 1.00 74.62 193 LEU A CA 1
ATOM 1541 C C . LEU A 1 193 ? -13.728 3.108 -3.850 1.00 74.62 193 LEU A C 1
ATOM 1543 O O . LEU A 1 193 ? -13.432 2.716 -2.725 1.00 74.62 193 LEU A O 1
ATOM 1547 N N . PHE A 1 194 ? -13.965 4.400 -4.100 1.00 78.88 194 PHE A N 1
ATOM 1548 C CA . PHE A 1 194 ? -13.675 5.449 -3.111 1.00 78.88 194 PHE A CA 1
ATOM 1549 C C . PHE A 1 194 ? -14.905 6.056 -2.429 1.00 78.88 194 PHE A C 1
ATOM 1551 O O . PHE A 1 194 ? -14.784 6.549 -1.307 1.00 78.88 194 PHE A O 1
ATOM 1558 N N . VAL A 1 195 ? -16.096 5.986 -3.034 1.00 81.12 195 VAL A N 1
ATOM 1559 C CA . VAL A 1 195 ? -17.355 6.394 -2.378 1.00 81.12 195 VAL A CA 1
ATOM 1560 C C . VAL A 1 195 ? -17.550 5.719 -1.009 1.00 81.12 195 VAL A C 1
ATOM 1562 O O . VAL A 1 195 ? -17.933 6.426 -0.072 1.00 81.12 195 VAL A O 1
ATOM 1565 N N . PRO A 1 196 ? -17.220 4.423 -0.816 1.00 80.62 196 PRO A N 1
ATOM 1566 C CA . PRO A 1 196 ? -17.320 3.778 0.493 1.00 80.62 196 PRO A CA 1
ATOM 1567 C C . PRO A 1 196 ? -16.467 4.417 1.602 1.00 80.62 196 PRO A C 1
ATOM 1569 O O . PRO A 1 196 ? -16.753 4.189 2.776 1.00 80.62 196 PRO A O 1
ATOM 1572 N N . LEU A 1 197 ? -15.445 5.221 1.272 1.00 79.31 197 LEU A N 1
ATOM 1573 C CA . LEU A 1 197 ? -14.615 5.924 2.262 1.00 79.31 197 LEU A CA 1
ATOM 1574 C C . LEU A 1 197 ? -15.243 7.223 2.770 1.00 79.31 197 LEU A C 1
ATOM 1576 O O . LEU A 1 197 ? -14.896 7.661 3.866 1.00 79.31 197 LEU A O 1
ATOM 1580 N N . LEU A 1 198 ? -16.175 7.830 2.025 1.00 79.06 198 LEU A N 1
ATOM 1581 C CA . LEU A 1 198 ? -16.731 9.141 2.372 1.00 79.06 198 LEU A CA 1
ATOM 1582 C C . LEU A 1 198 ? -17.444 9.118 3.728 1.00 79.06 198 LEU A C 1
ATOM 1584 O O . LEU A 1 198 ? -17.157 9.947 4.589 1.00 79.06 198 LEU A O 1
ATOM 1588 N N . GLN A 1 199 ? -18.324 8.140 3.957 1.00 77.25 199 GLN A N 1
ATOM 1589 C CA . GLN A 1 199 ? -19.071 8.054 5.214 1.00 77.25 199 GLN A CA 1
ATOM 1590 C C . GLN A 1 199 ? -18.168 7.767 6.433 1.00 77.25 199 GLN A C 1
ATOM 1592 O O . GLN A 1 199 ? -18.314 8.459 7.441 1.00 77.25 199 GLN A O 1
ATOM 1597 N N . PRO A 1 200 ? -17.211 6.816 6.386 1.00 80.06 200 PRO A N 1
ATOM 1598 C CA . PRO A 1 200 ? -16.207 6.644 7.437 1.00 80.06 200 PRO A CA 1
ATOM 1599 C C . PRO A 1 200 ? -15.400 7.911 7.745 1.00 80.06 200 PRO A C 1
ATOM 1601 O O . PRO A 1 200 ? -15.174 8.207 8.918 1.00 80.06 200 PRO A O 1
ATOM 1604 N N . ILE A 1 201 ? -14.994 8.671 6.720 1.00 79.56 201 ILE A N 1
ATOM 1605 C CA . ILE A 1 201 ? -14.277 9.944 6.893 1.00 79.56 201 ILE A CA 1
ATOM 1606 C C . ILE A 1 201 ? -15.169 10.957 7.612 1.00 79.56 201 ILE A C 1
ATOM 1608 O O . ILE A 1 201 ? -14.751 11.509 8.629 1.00 79.56 201 ILE A O 1
ATOM 1612 N N . ILE A 1 202 ? -16.403 11.158 7.135 1.00 78.19 202 ILE A N 1
ATOM 1613 C CA . ILE A 1 202 ? -17.374 12.070 7.756 1.00 78.19 202 ILE A CA 1
ATOM 1614 C C . ILE A 1 202 ? -17.581 11.684 9.221 1.00 78.19 202 ILE A C 1
ATOM 1616 O O . ILE A 1 202 ? -17.355 12.509 10.098 1.00 78.19 202 ILE A O 1
ATOM 1620 N N . ASN A 1 203 ? -17.898 10.417 9.499 1.00 76.56 203 ASN A N 1
ATOM 1621 C CA . ASN A 1 203 ? -18.129 9.924 10.858 1.00 76.56 203 ASN A CA 1
ATOM 1622 C C . ASN A 1 203 ? -16.916 10.119 11.779 1.00 76.56 203 ASN A C 1
ATOM 1624 O O . ASN A 1 203 ? -17.083 10.363 12.974 1.00 76.56 203 ASN A O 1
ATOM 1628 N N . CYS A 1 204 ? -15.696 9.975 11.252 1.00 74.12 204 CYS A N 1
ATOM 1629 C CA . CYS A 1 204 ? -14.472 10.230 12.006 1.00 74.12 204 CYS A CA 1
ATOM 1630 C C . CYS A 1 204 ? -14.341 11.720 12.355 1.00 74.12 204 CYS A C 1
ATOM 1632 O O . CYS A 1 204 ? -14.099 12.058 13.514 1.00 74.12 204 CYS A O 1
ATOM 1634 N N . LEU A 1 205 ? -14.535 12.605 11.373 1.00 72.12 205 LEU A N 1
ATOM 1635 C CA . LEU A 1 205 ? -14.394 14.056 11.530 1.00 72.12 205 LEU A CA 1
ATOM 1636 C C . LEU A 1 205 ? -15.497 14.677 12.399 1.00 72.12 205 LEU A C 1
ATOM 1638 O O . LEU A 1 205 ? -15.221 15.598 13.161 1.00 72.12 205 LEU A O 1
ATOM 1642 N N . THR A 1 206 ? -16.729 14.170 12.318 1.00 70.62 206 THR A N 1
ATOM 1643 C CA . THR A 1 206 ? -17.882 14.656 13.097 1.00 70.62 206 THR A CA 1
ATOM 1644 C C . THR A 1 206 ? -18.037 13.955 14.445 1.00 70.62 206 THR A C 1
ATOM 1646 O O . THR A 1 206 ? -19.051 14.128 15.121 1.00 70.62 206 THR A O 1
ATOM 1649 N N . SER A 1 207 ? -17.077 13.119 14.837 1.00 70.31 207 SER A N 1
ATOM 1650 C CA . SER A 1 207 ? -17.115 12.458 16.136 1.00 70.31 207 SER A CA 1
ATOM 1651 C C . SER A 1 207 ? -16.967 13.442 17.287 1.00 70.31 207 SER A C 1
ATOM 1653 O O . SER A 1 207 ? -16.245 14.434 17.182 1.00 70.31 207 SER A O 1
ATOM 1655 N N . SER A 1 208 ? -17.596 13.136 18.423 1.00 61.50 208 SER A N 1
ATOM 1656 C CA . SER A 1 208 ? -17.480 13.945 19.640 1.00 61.50 208 SER A CA 1
ATOM 1657 C C . SER A 1 208 ? -16.024 14.156 20.061 1.00 61.50 208 SER A C 1
ATOM 1659 O O . SER A 1 208 ? -15.686 15.247 20.499 1.00 61.50 208 SER A O 1
ATOM 1661 N N . THR A 1 209 ? -15.147 13.170 19.852 1.00 64.06 209 THR A N 1
ATOM 1662 C CA . THR A 1 209 ? -13.710 13.257 20.150 1.00 64.06 209 THR A CA 1
ATOM 1663 C C . THR A 1 209 ? -12.988 14.313 19.311 1.00 64.06 209 THR A C 1
ATOM 1665 O O . THR A 1 209 ? -12.211 15.098 19.852 1.00 64.06 209 THR A O 1
ATOM 1668 N N . TYR A 1 210 ? -13.237 14.376 17.999 1.00 62.62 210 TYR A N 1
ATOM 1669 C CA . TYR A 1 210 ? -12.617 15.394 17.142 1.00 62.62 210 TYR A CA 1
ATOM 1670 C C . TYR A 1 210 ? -13.284 16.761 17.289 1.00 62.62 210 TYR A C 1
ATOM 1672 O O . TYR A 1 210 ? -12.594 17.776 17.290 1.00 62.62 210 TYR A O 1
ATOM 1680 N N . VAL A 1 211 ? -14.603 16.799 17.483 1.00 59.41 211 VAL A N 1
ATOM 1681 C CA . VAL A 1 211 ? -15.331 18.036 17.792 1.00 59.41 211 VAL A CA 1
ATOM 1682 C C . VAL A 1 211 ? -14.821 18.654 19.099 1.00 59.41 211 VAL A C 1
ATOM 1684 O O . VAL A 1 211 ? -14.607 19.861 19.134 1.00 59.41 211 VAL A O 1
ATOM 1687 N N . GLN A 1 212 ? -14.544 17.848 20.130 1.00 56.38 212 GLN A N 1
ATOM 1688 C CA . GLN A 1 212 ? -13.913 18.302 21.376 1.00 56.38 212 GLN A CA 1
ATOM 1689 C C . GLN A 1 212 ? -12.488 18.814 21.140 1.00 56.38 212 GLN A C 1
ATOM 1691 O O . GLN A 1 212 ? -12.183 19.923 21.552 1.00 56.38 212 GLN A O 1
ATOM 1696 N N . LEU A 1 213 ? -11.657 18.099 20.370 1.00 56.72 213 LEU A N 1
ATOM 1697 C CA . LEU A 1 213 ? -10.328 18.591 19.968 1.00 56.72 213 LEU A CA 1
ATOM 1698 C C . LEU A 1 213 ? -10.388 19.948 19.241 1.00 56.72 213 LEU A C 1
ATOM 1700 O O . LEU A 1 213 ? -9.529 20.793 19.464 1.00 56.72 213 LEU A O 1
ATOM 1704 N N . PHE A 1 214 ? -11.387 20.182 18.384 1.00 49.97 214 PHE A N 1
ATOM 1705 C CA . PHE A 1 214 ? -11.587 21.479 17.726 1.00 49.97 214 PHE A CA 1
ATOM 1706 C C . PHE A 1 214 ? -12.141 22.557 18.668 1.00 49.97 214 PHE A C 1
ATOM 1708 O O . PHE A 1 214 ? -11.818 23.732 18.497 1.00 49.97 214 PHE A O 1
ATOM 1715 N N . GLN A 1 215 ? -12.961 22.184 19.653 1.00 51.72 215 GLN A N 1
ATOM 1716 C CA . GLN A 1 215 ? -13.438 23.094 20.698 1.00 51.72 215 GLN A CA 1
ATOM 1717 C C . GLN A 1 215 ? -12.304 23.505 21.648 1.00 51.72 215 GLN A C 1
ATOM 1719 O O . GLN A 1 215 ? -12.227 24.682 21.985 1.00 51.72 215 GLN A O 1
ATOM 1724 N N . ASP A 1 216 ? -11.385 22.593 21.971 1.00 51.16 216 ASP A N 1
ATOM 1725 C CA . ASP A 1 216 ? -10.179 22.842 22.777 1.00 51.16 216 ASP A CA 1
ATOM 1726 C C . ASP A 1 216 ? -9.101 23.633 22.009 1.00 51.16 216 ASP A C 1
ATOM 1728 O O . ASP A 1 216 ? -8.226 24.256 22.607 1.00 51.16 216 ASP A O 1
ATOM 1732 N N . LEU A 1 217 ? -9.154 23.612 20.670 1.00 43.22 217 LEU A N 1
ATOM 1733 C CA . LEU A 1 217 ? -8.317 24.424 19.778 1.00 43.22 217 LEU A CA 1
ATOM 1734 C C . LEU A 1 217 ? -8.904 25.808 19.488 1.00 43.22 217 LEU A C 1
ATOM 1736 O O . LEU A 1 217 ? -8.226 26.616 18.843 1.00 43.22 217 LEU A O 1
ATOM 1740 N N . LYS A 1 218 ? -10.129 26.119 19.942 1.00 40.19 218 LYS A N 1
ATOM 1741 C CA . LYS A 1 218 ? -10.521 27.528 19.997 1.00 40.19 218 LYS A CA 1
ATOM 1742 C C . LYS A 1 218 ? -9.502 28.204 20.913 1.00 40.19 218 LYS A C 1
ATOM 1744 O O . LYS A 1 218 ? -9.307 27.724 22.030 1.00 40.19 218 LYS A O 1
ATOM 1749 N N . PRO A 1 219 ? -8.819 29.275 20.460 1.00 43.97 219 PRO A N 1
ATOM 1750 C CA . PRO A 1 219 ? -7.970 30.038 21.361 1.00 43.97 219 PRO A CA 1
ATOM 1751 C C . PRO A 1 219 ? -8.819 30.381 22.580 1.00 43.97 219 PRO A C 1
ATOM 1753 O O . PRO A 1 219 ? -10.026 30.559 22.413 1.00 43.97 219 PRO A O 1
ATOM 1756 N N . ASN A 1 220 ? -8.215 30.451 23.767 1.00 46.50 220 ASN A N 1
ATOM 1757 C CA . ASN A 1 220 ? -8.842 31.049 24.943 1.00 46.50 220 ASN A CA 1
ATOM 1758 C C . ASN A 1 220 ? -9.361 32.441 24.550 1.00 46.50 220 ASN A C 1
ATOM 1760 O O . ASN A 1 220 ? -8.666 33.444 24.669 1.00 46.50 220 ASN A O 1
ATOM 1764 N N . SER A 1 221 ? -10.564 32.495 23.990 1.00 46.88 221 SER A N 1
ATOM 1765 C CA . SER A 1 221 ? -11.267 33.693 23.585 1.00 46.88 221 SER A CA 1
ATOM 1766 C C . SER A 1 221 ? -12.091 34.087 24.793 1.00 46.88 221 SER A C 1
ATOM 1768 O O . SER A 1 221 ? -13.311 33.968 24.816 1.00 46.88 221 SER A O 1
ATOM 1770 N N . THR A 1 222 ? -11.357 34.453 25.828 1.00 40.59 222 THR A N 1
ATOM 1771 C CA . THR A 1 222 ? -11.779 35.138 27.040 1.00 40.59 222 THR A CA 1
ATOM 1772 C C . THR A 1 222 ? -10.524 35.910 27.426 1.00 40.59 222 THR A C 1
ATOM 1774 O O . THR A 1 222 ? -9.472 35.298 27.591 1.00 40.59 222 THR A O 1
ATOM 1777 N N . SER A 1 223 ? -10.521 37.228 27.509 1.00 40.88 223 SER A N 1
ATOM 1778 C CA . SER A 1 223 ? -11.597 38.153 27.866 1.00 40.88 223 SER A CA 1
ATOM 1779 C C . SER A 1 223 ? -11.003 39.555 27.836 1.00 40.88 223 SER A C 1
ATOM 1781 O O . SER A 1 223 ? -9.798 39.649 28.168 1.00 40.88 223 SER A O 1
#

Foldseek 3Di:
DDDDPPPPDDDLLDADPLLVVLLVCLQVQQAPQDLVNVLVSLVVLCVSLVPDDLPDNNNLVSLLSNLCSQLVGNRLSVLVPQPRCSLLSLLVLLLVLLQCVLVVDFDDPSSLSSNQSSLSSLLVSLVNHQDCVSNPVRNFDQSSLVSLLSSLVSVLPDDDDDRPPSPVVSSVSVVVSVVSVCVNDDCVVCVVRCVVNPVSVVCSCPRPVNVVVVVVPPPPPDD

Organism: NCBI:txid392030